Protein AF-A0A7H1MAZ6-F1 (afdb_monomer_lite)

pLDDT: mean 79.15, std 12.72, range [38.22, 94.38]

Organism: NCBI:txid1815583

Structure (mmCIF, N/CA/C/O backbone):
data_AF-A0A7H1MAZ6-F1
#
_entry.id   AF-A0A7H1MAZ6-F1
#
loop_
_atom_site.group_PDB
_atom_site.id
_atom_site.type_symbol
_atom_site.label_atom_id
_atom_site.label_alt_id
_atom_site.label_comp_id
_atom_site.label_asym_id
_atom_site.label_entity_id
_atom_site.label_seq_id
_atom_site.pdbx_PDB_ins_code
_atom_site.Cartn_x
_atom_site.Cartn_y
_atom_site.Cartn_z
_atom_site.occupancy
_atom_site.B_iso_or_equiv
_atom_site.auth_seq_id
_atom_site.auth_comp_id
_atom_site.auth_asym_id
_atom_site.auth_atom_id
_atom_site.pdbx_PDB_model_num
ATOM 1 N N . MET A 1 1 ? 2.375 -7.859 6.506 1.00 73.62 1 MET A N 1
ATOM 2 C CA . MET A 1 1 ? 1.065 -7.643 7.163 1.00 73.62 1 MET A CA 1
ATOM 3 C C . MET A 1 1 ? 1.310 -7.000 8.520 1.00 73.62 1 MET A C 1
ATOM 5 O O . MET A 1 1 ? 2.222 -7.439 9.209 1.00 73.62 1 MET A O 1
ATOM 9 N N . GLN A 1 2 ? 0.573 -5.946 8.863 1.00 80.56 2 GLN A N 1
ATOM 10 C CA . GLN A 1 2 ? 0.637 -5.254 10.158 1.00 80.56 2 GLN A CA 1
ATOM 11 C C . GLN A 1 2 ? -0.685 -5.448 10.909 1.00 80.56 2 GLN A C 1
ATOM 13 O O . GLN A 1 2 ? -1.725 -5.605 10.278 1.00 80.56 2 GLN A O 1
ATOM 18 N N . HIS A 1 3 ? -0.653 -5.459 12.240 1.00 83.44 3 HIS A N 1
ATOM 19 C CA . HIS A 1 3 ? -1.837 -5.690 13.070 1.00 83.44 3 HIS A CA 1
ATOM 20 C C . HIS A 1 3 ? -2.180 -4.452 13.884 1.00 83.44 3 HIS A C 1
ATOM 22 O O . HIS A 1 3 ? -1.299 -3.846 14.498 1.00 83.44 3 HIS A O 1
ATOM 28 N N . TYR A 1 4 ? -3.467 -4.127 13.916 1.00 87.69 4 TYR A N 1
ATOM 29 C CA . TYR A 1 4 ? -3.998 -2.967 14.614 1.00 87.69 4 TYR A CA 1
ATOM 30 C C . TYR A 1 4 ? -5.162 -3.371 15.508 1.00 87.69 4 TYR A C 1
ATOM 32 O O . TYR A 1 4 ? -5.827 -4.387 15.285 1.00 87.69 4 TYR A O 1
ATOM 40 N N . VAL A 1 5 ? -5.398 -2.543 16.515 1.00 89.06 5 VAL A N 1
ATOM 41 C CA . VAL A 1 5 ? -6.615 -2.547 17.312 1.00 89.06 5 VAL A CA 1
ATOM 42 C C . VAL A 1 5 ? -7.341 -1.241 17.037 1.00 89.06 5 VAL A C 1
ATOM 44 O O . VAL A 1 5 ? -6.739 -0.169 17.101 1.00 89.06 5 VAL A O 1
ATOM 47 N N . VAL A 1 6 ? -8.624 -1.343 16.704 1.00 90.81 6 VAL A N 1
ATOM 48 C CA . VAL A 1 6 ? -9.521 -0.197 16.558 1.00 90.81 6 VAL A CA 1
ATOM 49 C C . VAL A 1 6 ? -10.498 -0.187 17.724 1.00 90.81 6 VAL A C 1
ATOM 51 O O . VAL A 1 6 ? -11.185 -1.181 17.974 1.00 90.81 6 VAL A O 1
ATOM 54 N N . LEU A 1 7 ? -10.531 0.918 18.462 1.00 89.50 7 LEU A N 1
ATOM 55 C CA . LEU A 1 7 ? -11.548 1.178 19.473 1.00 89.50 7 LEU A CA 1
ATOM 56 C C . LEU A 1 7 ? -12.782 1.750 18.777 1.00 89.50 7 LEU A C 1
ATOM 58 O O . LEU A 1 7 ? -12.678 2.621 17.913 1.00 89.50 7 LEU A O 1
ATOM 62 N N . ILE A 1 8 ? -13.949 1.227 19.134 1.00 90.94 8 ILE A N 1
ATOM 63 C CA . ILE A 1 8 ? -15.220 1.692 18.589 1.00 90.94 8 ILE A CA 1
ATOM 64 C C . ILE A 1 8 ? -15.759 2.783 19.501 1.00 90.94 8 ILE A C 1
ATOM 66 O O . ILE A 1 8 ? -15.685 2.653 20.724 1.00 90.94 8 ILE A O 1
ATOM 70 N N . ASN A 1 9 ? -16.307 3.840 18.904 1.00 89.06 9 ASN A N 1
ATOM 71 C CA . ASN A 1 9 ? -16.921 4.942 19.633 1.00 89.06 9 ASN A CA 1
ATOM 72 C C . ASN A 1 9 ? -17.909 4.404 20.691 1.00 89.06 9 ASN A C 1
ATOM 74 O O . ASN A 1 9 ? -18.887 3.755 20.304 1.00 89.06 9 ASN A O 1
ATOM 78 N N . PRO A 1 10 ? -17.700 4.664 21.995 1.00 82.81 10 PRO A N 1
ATOM 79 C CA . PRO A 1 10 ? -18.577 4.150 23.050 1.00 82.81 10 PRO A CA 1
ATOM 80 C C . PRO A 1 10 ? -19.997 4.736 22.988 1.00 82.81 10 PRO A C 1
ATOM 82 O O . PRO A 1 10 ? -20.943 4.095 23.449 1.00 82.81 10 PRO A O 1
ATOM 85 N N . GLU A 1 11 ? -20.155 5.910 22.366 1.00 86.31 11 GLU A N 1
ATOM 86 C CA . GLU A 1 11 ? -21.451 6.557 22.115 1.00 86.31 11 GLU A CA 1
ATOM 87 C C . GLU A 1 11 ? -22.222 5.902 20.953 1.00 86.31 11 GLU A C 1
ATOM 89 O O . GLU A 1 11 ? -23.381 6.230 20.700 1.00 86.31 11 GLU A O 1
ATOM 94 N N . CYS A 1 12 ? -21.601 4.977 20.211 1.00 87.56 12 CYS A N 1
ATOM 95 C CA . CYS A 1 12 ? -22.271 4.247 19.143 1.00 87.56 12 CYS A CA 1
ATOM 96 C C . CYS A 1 12 ? -23.101 3.092 19.722 1.00 87.56 12 CYS A C 1
ATOM 98 O O . CYS A 1 12 ? -22.557 2.124 20.255 1.00 87.56 12 CYS A O 1
ATOM 100 N N . GLU A 1 13 ? -24.424 3.138 19.542 1.00 88.81 13 GLU A N 1
ATOM 101 C CA . GLU A 1 13 ? -25.335 2.074 19.999 1.00 88.81 13 GLU A CA 1
ATOM 102 C C . GLU A 1 13 ? -24.993 0.694 19.403 1.00 88.81 13 GLU A C 1
ATOM 104 O O . GLU A 1 13 ? -25.203 -0.341 20.036 1.00 88.81 13 GLU A O 1
ATOM 109 N N . GLU A 1 14 ? -24.418 0.662 18.197 1.00 90.12 14 GLU A N 1
ATOM 110 C CA . GLU A 1 14 ? -24.049 -0.570 17.495 1.00 90.12 14 GLU A CA 1
ATOM 111 C C . GLU A 1 14 ? -22.608 -1.030 17.764 1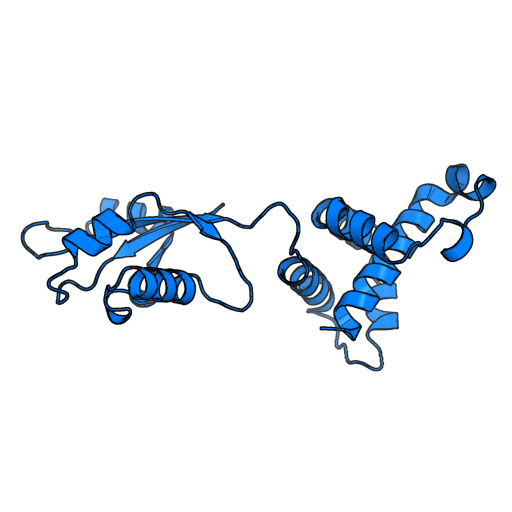.00 90.12 14 GLU A C 1
ATOM 113 O O . GLU A 1 14 ? -22.143 -1.974 17.119 1.00 90.12 14 GLU A O 1
ATOM 118 N N . ALA A 1 15 ? -21.898 -0.424 18.724 1.00 89.06 15 ALA A N 1
ATOM 119 C CA . ALA A 1 15 ? -20.465 -0.641 18.934 1.00 89.06 15 ALA A CA 1
ATOM 120 C C . ALA A 1 15 ? -20.072 -2.123 19.075 1.00 89.06 15 ALA A C 1
ATOM 122 O O . ALA A 1 15 ? -19.083 -2.568 18.489 1.00 89.06 15 ALA A O 1
ATOM 123 N N . GLN A 1 16 ? -20.886 -2.924 19.771 1.00 89.75 16 GLN A N 1
ATOM 124 C CA . GLN A 1 16 ? -20.661 -4.366 19.895 1.00 89.75 16 GLN A CA 1
ATOM 125 C C . GLN A 1 16 ? -20.781 -5.102 18.553 1.00 89.75 16 GLN A C 1
ATOM 127 O O . GLN A 1 16 ? -19.981 -5.986 18.248 1.00 89.75 16 GLN A O 1
ATOM 132 N N . ARG A 1 17 ? -21.793 -4.761 17.744 1.00 91.56 17 ARG A N 1
ATOM 133 C CA . ARG A 1 17 ? -22.018 -5.385 16.430 1.00 91.56 17 ARG A CA 1
ATOM 134 C C . ARG A 1 17 ? -20.901 -5.016 15.464 1.00 91.56 17 ARG A C 1
ATOM 136 O O . ARG A 1 17 ? -20.422 -5.890 14.749 1.00 91.56 17 ARG A O 1
ATOM 143 N N . ILE A 1 18 ? -20.471 -3.758 15.497 1.00 92.50 18 ILE A N 1
ATOM 144 C CA . ILE A 1 18 ? -19.355 -3.239 14.706 1.00 92.50 18 ILE A CA 1
ATOM 145 C C . ILE A 1 18 ? -18.055 -3.951 15.088 1.00 92.50 18 ILE A C 1
ATOM 147 O O . ILE A 1 18 ? -17.371 -4.476 14.216 1.00 92.50 18 ILE A O 1
ATOM 151 N N . SER A 1 19 ? -17.746 -4.046 16.385 1.00 90.69 19 SER A N 1
ATOM 152 C CA . SER A 1 19 ? -16.558 -4.754 16.876 1.00 90.69 19 SER A CA 1
ATOM 153 C C . SER A 1 19 ? -16.536 -6.215 16.417 1.00 90.69 19 SER A C 1
ATOM 155 O O . SER A 1 19 ? -15.534 -6.670 15.868 1.00 90.69 19 SER A O 1
ATOM 157 N N . ASN A 1 20 ? -17.661 -6.925 16.534 1.00 89.81 20 ASN A N 1
ATOM 158 C CA . ASN A 1 20 ? -17.776 -8.303 16.055 1.00 89.81 20 ASN A CA 1
ATOM 159 C C . ASN A 1 20 ? -17.656 -8.421 14.526 1.00 89.81 20 ASN A C 1
ATOM 161 O O . ASN A 1 20 ? -17.157 -9.427 14.037 1.00 89.81 20 ASN A O 1
ATOM 165 N N . ASN A 1 21 ? -18.133 -7.429 13.770 1.00 90.88 21 ASN A N 1
ATOM 166 C CA . ASN A 1 21 ? -18.061 -7.428 12.308 1.00 90.88 21 ASN A CA 1
ATOM 167 C C . ASN A 1 21 ? -16.652 -7.116 11.784 1.00 90.88 21 ASN A C 1
ATOM 169 O O . ASN A 1 21 ? -16.279 -7.601 10.719 1.00 90.88 21 ASN A O 1
ATOM 173 N N . LEU A 1 22 ? -15.887 -6.316 12.528 1.00 89.50 22 LEU A N 1
ATOM 174 C CA . LEU A 1 22 ? -14.498 -5.987 12.219 1.00 89.50 22 LEU A CA 1
ATOM 175 C C . LEU A 1 22 ? -13.513 -7.049 12.705 1.00 89.50 22 LEU A C 1
ATOM 177 O O . LEU A 1 22 ? -12.420 -7.147 12.148 1.00 89.50 22 LEU A O 1
ATOM 181 N N . ALA A 1 23 ? -13.874 -7.837 13.720 1.00 81.94 23 ALA A N 1
ATOM 182 C CA . ALA A 1 23 ? -13.016 -8.881 14.266 1.00 81.94 23 ALA A CA 1
ATOM 183 C C . ALA A 1 23 ? -12.472 -9.796 13.157 1.00 81.94 23 ALA A C 1
ATOM 185 O O . ALA A 1 23 ? -13.226 -10.305 12.330 1.00 81.94 23 ALA A O 1
ATOM 186 N N . GLU A 1 24 ? -11.149 -9.977 13.140 1.00 70.00 24 GLU A N 1
ATOM 187 C CA . GLU A 1 24 ? -10.429 -10.837 12.187 1.00 70.00 24 GLU A CA 1
ATOM 188 C C . GLU A 1 24 ? -10.534 -10.398 10.712 1.00 70.00 24 GLU A C 1
ATOM 190 O O . GLU A 1 24 ? -10.150 -11.137 9.803 1.00 70.00 24 GLU A O 1
ATOM 195 N N . THR A 1 25 ? -10.988 -9.167 10.452 1.00 82.69 25 THR A N 1
ATOM 196 C CA . THR A 1 25 ? -11.017 -8.612 9.096 1.00 82.69 25 THR A CA 1
ATOM 197 C C . THR A 1 25 ? -9.613 -8.220 8.642 1.00 82.69 25 THR A C 1
ATOM 199 O O . THR A 1 25 ? -8.837 -7.589 9.370 1.00 82.69 25 THR A O 1
ATOM 202 N N . VAL A 1 26 ? -9.293 -8.575 7.396 1.00 84.12 26 VAL A N 1
ATOM 203 C CA . VAL A 1 26 ? -8.047 -8.195 6.729 1.00 84.12 26 VAL A CA 1
ATOM 204 C C . VAL A 1 26 ? -8.345 -7.115 5.696 1.00 84.12 26 VAL A C 1
ATOM 206 O O . VAL A 1 26 ? -9.016 -7.366 4.696 1.00 84.12 26 VAL A O 1
ATOM 209 N N . PHE A 1 27 ? -7.811 -5.921 5.920 1.00 85.19 27 PHE A N 1
ATOM 210 C CA . PHE A 1 27 ? -7.909 -4.807 4.989 1.00 85.19 27 PHE A CA 1
ATOM 211 C C . PHE A 1 27 ? -6.717 -4.810 4.028 1.00 85.19 27 PHE A C 1
ATOM 213 O O . PHE A 1 27 ? -5.575 -4.982 4.469 1.00 85.19 27 PHE A O 1
ATOM 220 N N . PRO A 1 28 ? -6.941 -4.609 2.720 1.00 77.62 28 PRO A N 1
ATOM 221 C CA . PRO A 1 28 ? -5.854 -4.415 1.776 1.00 77.62 28 PRO A CA 1
ATOM 222 C C . PRO A 1 28 ? -5.238 -3.024 1.953 1.00 77.62 28 PRO A C 1
ATOM 224 O O . PRO A 1 28 ? -5.932 -2.033 2.165 1.00 77.62 28 PRO A O 1
ATOM 227 N N . TYR A 1 29 ? -3.921 -2.938 1.829 1.00 74.50 29 TYR A N 1
ATOM 228 C CA . TYR A 1 29 ? -3.221 -1.664 1.730 1.00 74.50 29 TYR A CA 1
ATOM 229 C C . TYR A 1 29 ? -3.464 -1.008 0.367 1.00 74.50 29 TYR A C 1
ATOM 231 O O . TYR A 1 29 ? -3.283 -1.651 -0.671 1.00 74.50 29 TYR A O 1
ATOM 239 N N . ARG A 1 30 ? -3.852 0.272 0.369 1.00 66.62 30 ARG A N 1
ATOM 240 C CA . ARG A 1 30 ? -3.979 1.112 -0.828 1.00 66.62 30 ARG A CA 1
ATOM 241 C C . ARG A 1 30 ? -3.400 2.490 -0.537 1.00 66.62 30 ARG A C 1
ATOM 243 O O . ARG A 1 30 ? -3.749 3.097 0.461 1.00 66.62 30 ARG A O 1
ATOM 250 N N . ASN A 1 31 ? -2.554 3.017 -1.415 1.00 59.81 31 ASN A N 1
ATOM 251 C CA . ASN A 1 31 ? -1.843 4.276 -1.141 1.00 59.81 31 ASN A CA 1
ATOM 252 C C . ASN A 1 31 ? -2.707 5.530 -1.165 1.00 59.81 31 ASN A C 1
ATOM 254 O O . ASN A 1 31 ? -2.316 6.567 -0.641 1.00 59.81 31 ASN A O 1
ATOM 258 N N . ASN A 1 32 ? -3.881 5.449 -1.781 1.00 73.75 32 ASN A N 1
ATOM 259 C CA . ASN A 1 32 ? -4.825 6.553 -1.846 1.00 73.75 32 ASN A CA 1
ATOM 260 C C . ASN A 1 32 ? -5.811 6.575 -0.671 1.00 73.75 32 ASN A C 1
ATOM 262 O O . ASN A 1 32 ? -6.633 7.487 -0.619 1.00 73.75 32 ASN A O 1
ATOM 266 N N . LEU A 1 33 ? -5.772 5.577 0.219 1.00 78.25 33 LEU A N 1
ATOM 267 C CA . LEU A 1 33 ? -6.678 5.471 1.356 1.00 78.25 33 LEU A CA 1
ATOM 268 C C . LEU A 1 33 ? -5.901 5.130 2.627 1.00 78.25 33 LEU A C 1
ATOM 270 O O . LEU A 1 33 ? -5.136 4.168 2.675 1.00 78.25 33 LEU A O 1
ATOM 274 N N . SER A 1 34 ? -6.122 5.894 3.692 1.00 88.25 34 SER A N 1
ATOM 275 C CA . SER A 1 34 ? -5.645 5.492 5.011 1.00 88.25 34 SER A CA 1
ATOM 276 C C . SER A 1 34 ? -6.419 4.262 5.501 1.00 88.25 34 SER A C 1
ATOM 278 O O . SER A 1 34 ? -7.546 3.997 5.073 1.00 88.25 34 SER A O 1
ATOM 280 N N . LEU A 1 35 ? -5.834 3.502 6.433 1.00 89.06 35 LEU A N 1
ATOM 281 C CA . LEU A 1 35 ? -6.500 2.338 7.027 1.00 89.06 35 LEU A CA 1
ATOM 282 C C . LEU A 1 35 ? -7.872 2.711 7.611 1.00 89.06 35 LEU A C 1
ATOM 284 O O . LEU A 1 35 ? -8.827 1.954 7.459 1.00 89.06 35 LEU A O 1
ATOM 288 N N . ILE A 1 36 ? -8.006 3.899 8.212 1.00 93.75 36 ILE A N 1
ATOM 289 C CA . ILE A 1 36 ? -9.295 4.345 8.747 1.00 93.75 36 ILE A CA 1
ATOM 290 C C . ILE A 1 36 ? -10.338 4.570 7.647 1.00 93.75 36 ILE A C 1
ATOM 292 O O . ILE A 1 36 ? -11.507 4.257 7.848 1.00 93.75 36 ILE A O 1
ATOM 296 N N . GLN A 1 37 ? -9.928 5.049 6.470 1.00 91.88 37 GLN A N 1
ATOM 297 C CA . GLN A 1 37 ? -10.826 5.244 5.332 1.00 91.88 37 GLN A CA 1
ATOM 298 C C . GLN A 1 37 ? -11.285 3.901 4.752 1.00 91.88 37 GLN A C 1
ATOM 300 O O . GLN A 1 37 ? -12.451 3.767 4.382 1.00 91.88 37 GLN A O 1
ATOM 305 N N . GLU A 1 38 ? -10.407 2.895 4.726 1.00 91.50 38 GLU A N 1
ATOM 306 C CA . GLU A 1 38 ? -10.767 1.521 4.348 1.00 91.50 38 GLU A CA 1
ATOM 307 C C . GLU A 1 38 ? -11.770 0.907 5.342 1.00 91.50 38 GLU A C 1
ATOM 309 O O . GLU A 1 38 ? -12.786 0.346 4.926 1.00 91.50 38 GLU A O 1
ATOM 314 N N . ILE A 1 39 ? -11.547 1.071 6.653 1.00 93.50 39 ILE A N 1
ATOM 315 C CA . ILE A 1 39 ? -12.478 0.602 7.694 1.00 93.50 39 ILE A CA 1
ATOM 316 C C . ILE A 1 39 ? -13.825 1.322 7.573 1.00 93.50 39 ILE A C 1
ATOM 318 O O . ILE A 1 39 ? -14.865 0.668 7.538 1.00 93.50 39 ILE A O 1
ATOM 322 N N . ALA A 1 40 ? -13.828 2.653 7.469 1.00 93.56 40 ALA A N 1
ATOM 323 C CA . ALA A 1 40 ? -15.048 3.448 7.351 1.00 93.56 40 ALA A CA 1
ATOM 324 C C . ALA A 1 40 ? -15.854 3.079 6.094 1.00 93.56 40 ALA A C 1
ATOM 326 O O . ALA A 1 40 ? -17.071 2.905 6.164 1.00 93.56 40 ALA A O 1
ATOM 327 N N . GLY A 1 41 ? -15.182 2.890 4.953 1.00 92.44 41 GLY A N 1
ATOM 328 C CA . GLY A 1 41 ? -15.817 2.431 3.717 1.00 92.44 41 GLY A CA 1
ATOM 329 C C . GLY A 1 41 ? -16.415 1.027 3.843 1.00 92.44 41 GLY A C 1
ATOM 330 O O . GLY A 1 41 ? -17.527 0.781 3.371 1.00 92.44 41 GLY A O 1
ATOM 331 N N . TYR A 1 42 ? -15.716 0.116 4.524 1.00 93.25 42 TYR A N 1
ATOM 332 C CA . TYR A 1 42 ? -16.237 -1.214 4.826 1.00 93.25 42 TYR A CA 1
ATOM 333 C C . TYR A 1 42 ? -17.475 -1.151 5.725 1.00 93.25 42 TYR A C 1
ATOM 335 O O . TYR A 1 42 ? -18.489 -1.752 5.375 1.00 93.25 42 TYR A O 1
ATOM 343 N N . LEU A 1 43 ? -17.449 -0.369 6.808 1.00 94.12 43 LEU A N 1
ATOM 344 C CA . LEU A 1 43 ? -18.600 -0.192 7.700 1.00 94.12 43 LEU A CA 1
ATOM 345 C C . LEU A 1 43 ? -19.827 0.335 6.953 1.00 94.12 43 LEU A C 1
ATOM 347 O O . LEU A 1 43 ? -20.895 -0.273 7.040 1.00 94.12 43 LEU A O 1
ATOM 351 N N . LEU A 1 44 ? -19.659 1.374 6.131 1.00 94.38 44 LEU A N 1
ATOM 352 C CA . LEU A 1 44 ? -20.736 1.903 5.290 1.00 94.38 44 LEU A CA 1
ATOM 353 C C . LEU A 1 44 ? -21.303 0.837 4.344 1.00 94.38 44 LEU A C 1
ATOM 355 O O . LEU A 1 44 ? -22.520 0.739 4.186 1.00 94.38 44 LEU A O 1
ATOM 359 N N . SER A 1 45 ? -20.448 -0.004 3.751 1.00 91.56 45 SER A N 1
ATOM 360 C CA . SER A 1 45 ? -20.892 -1.102 2.878 1.00 91.56 45 SER A CA 1
ATOM 361 C C . SER A 1 45 ? -21.717 -2.169 3.611 1.00 91.56 45 SER A C 1
ATOM 363 O O . SER A 1 45 ? -22.534 -2.845 2.987 1.00 91.56 45 SER A O 1
ATOM 365 N N . GLN A 1 46 ? -21.519 -2.306 4.925 1.00 92.12 46 GLN A N 1
ATOM 366 C CA . GLN A 1 46 ? -22.265 -3.213 5.801 1.00 92.12 46 GLN A CA 1
ATOM 367 C C . GLN A 1 46 ? -23.488 -2.542 6.455 1.00 92.12 46 GLN A C 1
ATOM 369 O O . GLN A 1 46 ? -24.227 -3.200 7.186 1.00 92.12 46 GLN A O 1
ATOM 374 N N . GLY A 1 47 ? -23.728 -1.253 6.183 1.00 93.25 47 GLY A N 1
ATOM 375 C CA . GLY A 1 47 ? -24.835 -0.481 6.753 1.00 93.25 47 GLY A CA 1
ATOM 376 C C . GLY A 1 47 ? -24.565 0.093 8.147 1.00 93.25 47 GLY A C 1
ATOM 377 O O . GLY A 1 47 ? -25.512 0.502 8.811 1.00 93.25 47 GLY A O 1
ATOM 378 N N . PHE A 1 48 ? -23.304 0.128 8.585 1.00 94.31 48 PHE A N 1
ATOM 379 C CA . PHE A 1 48 ? -22.886 0.739 9.847 1.00 94.31 48 PHE A CA 1
ATOM 380 C C . PHE A 1 48 ? -22.418 2.192 9.653 1.00 94.31 48 PHE A C 1
ATOM 382 O O . PHE A 1 48 ? -21.940 2.543 8.569 1.00 94.31 48 PHE A O 1
ATOM 389 N N . PRO A 1 49 ? -22.512 3.044 10.692 1.00 93.06 49 PRO A N 1
ATOM 390 C CA . PRO A 1 49 ? -22.019 4.419 10.635 1.00 93.06 49 PRO A CA 1
ATOM 391 C C . PRO A 1 49 ? -20.489 4.473 10.523 1.00 93.06 49 PRO A C 1
ATOM 393 O O . PRO A 1 49 ? -19.773 3.834 11.298 1.00 93.06 49 PRO A O 1
ATOM 396 N N . SER A 1 50 ? -19.975 5.273 9.584 1.00 92.38 50 SER A N 1
ATOM 397 C CA . SER A 1 50 ? -18.532 5.489 9.396 1.00 92.38 50 SER A CA 1
ATOM 398 C C . SER A 1 50 ? -17.872 6.188 10.583 1.00 92.38 50 SER A C 1
ATOM 400 O O . SER A 1 50 ? -16.697 5.962 10.853 1.00 92.38 50 SER A O 1
ATOM 402 N N . GLU A 1 51 ? -18.625 7.012 11.309 1.00 92.00 51 GLU A N 1
ATOM 403 C CA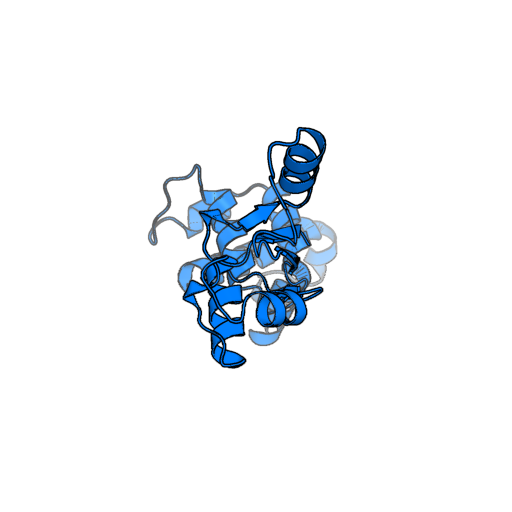 . GLU A 1 51 ? -18.158 7.829 12.436 1.00 92.00 51 GLU A CA 1
ATOM 404 C C . GLU A 1 51 ? -17.935 7.000 13.711 1.00 92.00 51 GLU A C 1
ATOM 406 O O . GLU A 1 51 ? -17.490 7.519 14.736 1.00 92.00 51 GLU A O 1
ATOM 411 N N . ALA A 1 52 ? -18.244 5.700 13.667 1.00 91.56 52 ALA A N 1
ATOM 412 C CA . ALA A 1 52 ? -17.969 4.773 14.758 1.00 91.56 52 ALA A CA 1
ATOM 413 C C . ALA A 1 52 ? -16.465 4.533 14.975 1.00 91.56 52 ALA A C 1
ATOM 415 O O . ALA A 1 52 ? -16.085 3.999 16.017 1.00 91.56 52 ALA A O 1
ATOM 416 N N . VAL A 1 53 ? -15.619 4.916 14.014 1.00 92.31 53 VAL A N 1
ATOM 417 C CA . VAL A 1 53 ? -14.161 4.760 14.062 1.00 92.31 53 VAL A CA 1
ATOM 418 C C . VAL A 1 53 ? -13.465 6.083 13.723 1.00 92.31 53 VAL A C 1
ATOM 420 O O . VAL A 1 53 ? -13.973 6.881 12.936 1.00 92.31 53 VAL A O 1
ATOM 423 N N . SER A 1 54 ? -12.285 6.322 14.299 1.00 91.06 54 SER A N 1
ATOM 424 C CA . SER A 1 54 ? -11.447 7.497 14.014 1.00 91.06 54 SER A CA 1
ATOM 425 C C . SER A 1 54 ? -9.954 7.145 14.079 1.00 91.06 54 SER A C 1
ATOM 427 O O . SER A 1 54 ? -9.585 6.099 14.616 1.00 91.06 54 SER A O 1
ATOM 429 N N . GLU A 1 55 ? -9.080 8.004 13.538 1.00 87.25 55 GLU A N 1
ATOM 430 C CA . GLU A 1 55 ? -7.624 7.776 13.615 1.00 87.25 55 GLU A CA 1
ATOM 431 C C . GLU A 1 55 ? -7.097 7.798 15.052 1.00 87.25 55 GLU A C 1
ATOM 433 O O . GLU A 1 55 ? -6.197 7.033 15.383 1.00 87.25 55 GLU A O 1
ATOM 438 N N . GLU A 1 56 ? -7.691 8.612 15.926 1.00 84.69 56 GLU A N 1
ATOM 439 C CA . GLU A 1 56 ? -7.316 8.701 17.345 1.00 84.69 56 GLU A CA 1
ATOM 440 C C . GLU A 1 56 ? -7.587 7.395 18.108 1.00 84.69 56 GLU A C 1
ATOM 442 O O . GLU A 1 56 ? -7.015 7.146 19.168 1.00 84.69 56 GLU A O 1
ATOM 447 N N . TRP A 1 57 ? -8.461 6.551 17.562 1.00 84.62 57 TRP A N 1
ATOM 448 C CA . TRP A 1 57 ? -8.894 5.285 18.148 1.00 84.62 57 TRP A CA 1
ATOM 449 C C . TRP A 1 57 ? -8.291 4.065 17.455 1.00 84.62 57 TRP A C 1
ATOM 451 O O . TRP A 1 57 ? -8.634 2.929 17.783 1.00 84.62 57 TRP A O 1
ATOM 461 N N . LEU A 1 58 ? -7.380 4.287 16.510 1.00 89.00 58 LEU A N 1
ATOM 462 C CA . LEU A 1 58 ? -6.654 3.250 15.801 1.00 89.00 58 LEU A CA 1
ATOM 463 C C . LEU A 1 58 ? -5.219 3.192 16.319 1.00 89.00 58 LEU A C 1
ATOM 465 O O . LEU A 1 58 ? -4.492 4.182 16.289 1.00 89.00 58 LEU A O 1
ATOM 469 N N . MET A 1 59 ? -4.773 2.013 16.746 1.00 87.75 59 MET A N 1
ATOM 470 C CA . MET A 1 59 ? -3.411 1.854 17.249 1.00 87.75 59 MET A CA 1
ATOM 471 C C . MET A 1 59 ? -2.766 0.533 16.834 1.00 87.75 59 MET A C 1
ATOM 473 O O . MET A 1 59 ? -3.458 -0.478 16.688 1.00 87.75 59 MET A O 1
ATOM 477 N N . PRO A 1 60 ? -1.434 0.507 16.652 1.00 86.56 60 PRO A N 1
ATOM 478 C CA . PRO A 1 60 ? -0.695 -0.735 16.472 1.00 86.56 60 PRO A CA 1
ATOM 479 C C . PRO A 1 60 ? -0.920 -1.703 17.641 1.00 86.56 60 PRO A C 1
ATOM 481 O O . PRO A 1 60 ? -0.980 -1.289 18.802 1.00 86.56 60 PRO A O 1
ATOM 484 N N . LEU A 1 61 ? -1.017 -3.003 17.347 1.00 82.38 61 LEU A N 1
ATOM 485 C CA . LEU A 1 61 ? -1.288 -4.034 18.357 1.00 82.38 61 LEU A CA 1
ATOM 486 C C . LEU A 1 61 ? -0.257 -4.030 19.502 1.00 82.38 61 LEU A C 1
ATOM 488 O O . LEU A 1 61 ? -0.610 -4.224 20.660 1.00 82.38 61 LEU A O 1
ATOM 492 N N . ASP A 1 62 ? 1.017 -3.787 19.207 1.00 76.88 62 ASP A N 1
ATOM 493 C CA . ASP A 1 62 ? 2.082 -3.733 20.209 1.00 76.88 62 ASP A CA 1
ATOM 494 C C . ASP A 1 62 ? 1.980 -2.501 21.124 1.00 76.88 62 ASP A C 1
ATOM 496 O O . ASP A 1 62 ? 2.329 -2.575 22.304 1.00 76.88 62 ASP A O 1
ATOM 500 N N . ALA A 1 63 ? 1.498 -1.370 20.603 1.00 76.44 63 ALA A N 1
ATOM 501 C CA . ALA A 1 63 ? 1.224 -0.173 21.393 1.00 76.44 63 ALA A CA 1
ATOM 502 C C . ALA A 1 63 ? 0.021 -0.399 22.320 1.00 76.44 63 ALA A C 1
ATOM 504 O O . ALA A 1 63 ? 0.100 -0.097 23.509 1.00 76.44 63 ALA A O 1
ATOM 505 N N . PHE A 1 64 ? -1.039 -1.027 21.807 1.00 81.06 64 PHE A N 1
ATOM 506 C CA . PHE A 1 64 ? -2.214 -1.400 22.594 1.00 81.06 64 PHE A CA 1
ATOM 507 C C . PHE A 1 64 ? -1.870 -2.343 23.751 1.00 81.06 64 PHE A C 1
ATOM 509 O O . PHE A 1 64 ? -2.239 -2.091 24.894 1.00 81.06 64 PHE A O 1
ATOM 516 N N . MET A 1 65 ? -1.102 -3.404 23.483 1.00 74.75 65 MET A N 1
ATOM 517 C CA . MET A 1 65 ? -0.692 -4.353 24.525 1.00 74.75 65 MET A CA 1
ATOM 518 C C . MET A 1 65 ? 0.168 -3.690 25.607 1.00 74.75 65 MET A C 1
ATOM 520 O O . MET A 1 65 ? 0.050 -4.031 26.782 1.00 74.75 65 MET A O 1
ATOM 524 N N . ARG A 1 66 ? 1.019 -2.722 25.237 1.00 73.69 66 ARG A N 1
ATOM 525 C CA . ARG A 1 66 ? 1.786 -1.924 26.207 1.00 73.69 66 ARG A CA 1
ATOM 526 C C . ARG A 1 66 ? 0.871 -1.062 27.076 1.00 73.69 66 ARG A C 1
ATOM 528 O O . ARG A 1 66 ? 1.023 -1.080 28.292 1.00 73.69 66 ARG A O 1
ATOM 535 N N . ALA A 1 67 ? -0.096 -0.383 26.468 1.00 74.19 67 ALA A N 1
ATOM 536 C CA . ALA A 1 67 ? -1.050 0.450 27.191 1.00 74.19 67 ALA A CA 1
ATOM 537 C C . ALA A 1 67 ? -1.974 -0.373 28.112 1.00 74.19 67 ALA A C 1
ATOM 539 O O . ALA A 1 67 ? -2.357 0.097 29.181 1.00 74.19 67 ALA A O 1
ATOM 540 N N . LEU A 1 68 ? -2.304 -1.617 27.745 1.00 72.19 68 LEU A N 1
ATOM 541 C CA . LEU A 1 68 ? -3.039 -2.549 28.613 1.00 72.19 68 LEU A CA 1
ATOM 542 C C . LEU A 1 68 ? -2.215 -2.981 29.822 1.00 72.19 68 LEU A C 1
ATOM 544 O O . LEU A 1 68 ? -2.705 -2.960 30.946 1.00 72.19 68 LEU A O 1
ATOM 548 N N . ASN A 1 69 ? -0.953 -3.348 29.599 1.00 71.12 69 ASN A N 1
ATOM 549 C CA . ASN A 1 69 ? -0.062 -3.794 30.670 1.00 71.12 69 ASN A CA 1
ATOM 550 C C . ASN A 1 69 ? 0.273 -2.682 31.676 1.00 71.12 69 ASN A C 1
ATOM 552 O O . ASN A 1 69 ? 0.623 -2.984 32.814 1.00 71.12 69 ASN A O 1
ATOM 556 N N . ASN A 1 70 ? 0.164 -1.419 31.261 1.00 72.62 70 ASN A N 1
ATOM 557 C CA . ASN A 1 70 ? 0.383 -0.250 32.109 1.00 72.62 70 ASN A CA 1
ATOM 558 C C . ASN A 1 70 ? -0.908 0.285 32.763 1.00 72.62 70 ASN A C 1
ATOM 560 O O . ASN A 1 70 ? -0.860 1.342 33.383 1.00 72.62 70 ASN A O 1
ATOM 564 N N . GLU A 1 71 ? -2.052 -0.399 32.607 1.00 65.25 71 GLU A N 1
ATOM 565 C CA . GLU A 1 71 ? -3.387 0.062 33.049 1.00 65.25 71 GLU A CA 1
ATOM 566 C C . GLU A 1 71 ? -3.823 1.424 32.459 1.00 65.25 71 GLU A C 1
ATOM 568 O O . GLU A 1 71 ? -4.765 2.053 32.934 1.00 65.25 71 GLU A O 1
ATOM 573 N N . GLU A 1 72 ? -3.178 1.885 31.384 1.00 60.16 72 GLU A N 1
ATOM 574 C CA . GLU A 1 72 ? -3.481 3.162 30.718 1.00 60.16 72 GLU A CA 1
ATOM 575 C C . GLU A 1 72 ? -4.742 3.075 29.844 1.00 60.16 72 GLU A C 1
ATOM 577 O O . GLU A 1 72 ? -5.378 4.083 29.541 1.00 60.16 72 GLU A O 1
ATOM 582 N N . THR A 1 73 ? -5.123 1.863 29.438 1.00 57.66 73 THR A N 1
ATOM 583 C CA . THR A 1 73 ? -6.317 1.601 28.626 1.00 57.66 73 THR A CA 1
ATOM 584 C C . THR A 1 73 ? -7.413 1.018 29.509 1.00 57.66 73 THR A C 1
ATOM 586 O O . THR A 1 73 ? -7.477 -0.186 29.742 1.00 57.66 73 THR A O 1
ATOM 589 N N . GLY A 1 74 ? -8.284 1.885 30.026 1.00 55.41 74 GLY A N 1
ATOM 590 C CA . GLY A 1 74 ? -9.446 1.522 30.844 1.00 55.41 74 GLY A CA 1
ATOM 591 C C . GLY A 1 74 ? -10.538 0.781 30.061 1.00 55.41 74 GLY A C 1
ATOM 592 O O . GLY A 1 74 ? -11.664 1.252 29.970 1.00 55.41 74 GLY A O 1
ATOM 593 N N . LEU A 1 75 ? -10.231 -0.371 29.460 1.00 58.69 75 LEU A N 1
ATOM 594 C CA . LEU A 1 75 ? -11.219 -1.187 28.755 1.00 58.69 75 LEU A CA 1
ATOM 595 C C . LEU A 1 75 ? -12.084 -1.945 29.760 1.00 58.69 75 LEU A C 1
ATOM 597 O O . LEU A 1 75 ? -11.783 -3.078 30.140 1.00 58.69 75 LEU A O 1
ATOM 601 N N . SER A 1 76 ? -13.191 -1.334 30.170 1.00 55.84 76 SER A N 1
ATOM 602 C CA . SER A 1 76 ? -14.239 -2.037 30.901 1.00 55.84 76 SER A CA 1
ATOM 603 C C . SER A 1 76 ? -15.430 -2.343 29.999 1.00 55.84 76 SER A C 1
ATOM 605 O O . SER A 1 76 ? -16.032 -1.453 29.399 1.00 55.84 76 SER A O 1
ATOM 607 N N . LYS A 1 77 ? -15.864 -3.611 29.989 1.00 49.53 77 LYS A N 1
ATOM 608 C CA . LYS A 1 77 ? -17.149 -4.007 29.383 1.00 49.53 77 LYS A CA 1
ATOM 609 C C . LYS A 1 77 ? -18.346 -3.301 30.028 1.00 49.53 77 LYS A C 1
ATOM 611 O O . LYS A 1 77 ? -19.390 -3.205 29.395 1.00 49.53 77 LYS A O 1
ATOM 616 N N . SER A 1 78 ? -18.218 -2.823 31.270 1.00 53.12 78 SER A N 1
ATOM 617 C CA . SER A 1 78 ? -19.280 -2.062 31.941 1.00 53.12 78 SER A CA 1
ATOM 618 C C . SER A 1 78 ? -19.426 -0.629 31.422 1.00 53.12 78 SER A C 1
ATOM 620 O O . SER A 1 78 ? -20.410 0.019 31.753 1.00 53.12 78 SER A O 1
ATOM 622 N N . GLU A 1 79 ? -18.470 -0.143 30.626 1.00 58.34 79 GLU A N 1
ATOM 623 C CA . GLU A 1 79 ? -18.407 1.234 30.114 1.00 58.34 79 GLU A CA 1
ATOM 624 C C . GLU A 1 79 ? -18.546 1.295 28.582 1.00 58.34 79 GLU A C 1
ATOM 626 O O . GLU A 1 79 ? -18.193 2.287 27.957 1.00 58.34 79 GLU A O 1
ATOM 631 N N . ASN A 1 80 ? -19.085 0.237 27.961 1.00 59.47 80 ASN A N 1
ATOM 632 C CA . ASN A 1 80 ? -19.350 0.169 26.517 1.00 59.47 80 ASN A CA 1
ATOM 633 C C . ASN A 1 80 ? -18.098 0.292 25.617 1.00 59.47 80 ASN A C 1
ATOM 635 O O . ASN A 1 80 ? -18.215 0.553 24.420 1.00 59.47 80 ASN A O 1
ATOM 639 N N . PHE A 1 81 ? -16.898 0.049 26.159 1.00 73.56 81 PHE A N 1
ATOM 640 C CA . PHE A 1 81 ? -15.664 0.018 25.375 1.00 73.56 81 PHE A CA 1
ATOM 641 C C . PHE A 1 81 ? -15.541 -1.294 24.595 1.00 73.56 81 PHE A C 1
ATOM 643 O O . PHE A 1 81 ? -15.217 -2.347 25.153 1.00 73.56 81 PHE A O 1
ATOM 650 N N . TYR A 1 82 ? -15.772 -1.221 23.284 1.00 85.19 82 TYR A N 1
ATOM 651 C CA . TYR A 1 82 ? -15.536 -2.323 22.355 1.00 85.19 82 TYR A CA 1
ATOM 652 C C . TYR A 1 82 ? -14.312 -2.045 21.491 1.00 85.19 82 TYR A C 1
ATOM 654 O O . TYR A 1 82 ? -14.079 -0.924 21.047 1.00 85.19 82 TYR A O 1
ATOM 662 N N . ALA A 1 83 ? -13.541 -3.095 21.233 1.00 86.88 83 ALA A N 1
ATOM 663 C CA . ALA A 1 83 ? -12.361 -3.051 20.387 1.00 86.88 83 ALA A CA 1
ATOM 664 C C . ALA A 1 83 ? -12.429 -4.180 19.359 1.00 86.88 83 ALA A C 1
ATOM 666 O O . ALA A 1 83 ? -13.012 -5.232 19.632 1.00 86.88 83 ALA A O 1
ATOM 667 N N . ALA A 1 84 ? -11.824 -3.988 18.194 1.00 88.19 84 ALA A N 1
ATOM 668 C CA . ALA A 1 84 ? -11.633 -5.050 17.218 1.00 88.19 84 ALA A CA 1
ATOM 669 C C . ALA A 1 84 ? -10.164 -5.154 16.823 1.00 88.19 84 ALA A C 1
ATOM 671 O O . ALA A 1 84 ? -9.480 -4.149 16.628 1.00 88.19 84 ALA A O 1
ATOM 672 N N . HIS A 1 85 ? -9.689 -6.390 16.694 1.00 88.44 85 HIS A N 1
ATOM 673 C CA . HIS A 1 85 ? -8.412 -6.682 16.060 1.00 88.44 85 HIS A CA 1
ATOM 674 C C . HIS A 1 85 ? -8.616 -6.785 14.554 1.00 88.44 85 HIS A C 1
ATOM 676 O O . HIS A 1 85 ? -9.525 -7.478 14.094 1.00 88.44 85 HIS A O 1
ATOM 682 N N . ILE A 1 86 ? -7.747 -6.108 13.813 1.00 87.56 86 ILE A N 1
ATOM 683 C CA . ILE A 1 86 ? -7.737 -6.114 12.355 1.00 87.56 86 ILE A CA 1
ATOM 684 C C . ILE A 1 86 ? -6.310 -6.308 11.845 1.00 87.56 86 ILE A C 1
ATOM 686 O O . ILE A 1 86 ? -5.321 -6.004 12.526 1.00 87.56 86 ILE A O 1
ATOM 690 N N . ALA A 1 87 ? -6.193 -6.788 10.613 1.00 82.56 87 ALA A N 1
ATOM 691 C CA . ALA A 1 87 ? -4.919 -6.855 9.914 1.00 82.56 87 ALA A CA 1
ATOM 692 C C . ALA A 1 87 ? -4.919 -5.920 8.706 1.00 82.56 87 ALA A C 1
ATOM 694 O O . ALA A 1 87 ? -5.870 -5.890 7.931 1.00 82.56 87 ALA A O 1
ATOM 695 N N . TRP A 1 88 ? -3.821 -5.197 8.516 1.00 85.38 88 TRP A N 1
ATOM 696 C CA . TRP A 1 88 ? -3.558 -4.416 7.319 1.00 85.38 88 TRP A CA 1
ATOM 697 C C . TRP A 1 88 ? -2.510 -5.133 6.471 1.00 85.38 88 TRP A C 1
ATOM 699 O O . TRP A 1 88 ? -1.336 -5.274 6.844 1.00 85.38 88 TRP A O 1
ATOM 709 N N . ALA A 1 89 ? -2.959 -5.681 5.348 1.00 74.19 89 ALA A N 1
ATOM 710 C CA . ALA A 1 89 ? -2.154 -6.506 4.470 1.00 74.19 89 ALA A CA 1
ATOM 711 C C . ALA A 1 89 ? -1.685 -5.705 3.255 1.00 74.19 89 ALA A C 1
ATOM 713 O O . ALA A 1 89 ? -2.470 -5.305 2.398 1.00 74.19 89 ALA A O 1
ATOM 714 N N . TYR A 1 90 ? -0.370 -5.537 3.153 1.00 61.19 90 TYR A N 1
ATOM 715 C CA . TYR A 1 90 ? 0.291 -5.162 1.910 1.00 61.19 90 TYR A CA 1
ATOM 716 C C . TYR A 1 90 ? 0.120 -6.327 0.933 1.00 61.19 90 TYR A C 1
ATOM 718 O O . TYR A 1 90 ? 0.549 -7.440 1.238 1.00 61.19 90 TYR A O 1
ATOM 726 N N . SER A 1 91 ? -0.577 -6.112 -0.186 1.00 49.78 91 SER A N 1
ATOM 727 C CA . SER A 1 91 ? -0.806 -7.188 -1.150 1.00 49.78 91 SER A CA 1
ATOM 728 C C . SER A 1 91 ? 0.506 -7.571 -1.827 1.00 49.78 91 SER A C 1
ATOM 730 O O . SER A 1 91 ? 1.113 -6.754 -2.519 1.00 49.78 91 SER A O 1
ATOM 732 N N . GLU A 1 92 ? 0.906 -8.830 -1.707 1.00 43.53 92 GLU A N 1
ATOM 733 C CA . GLU A 1 92 ? 1.883 -9.424 -2.611 1.00 43.53 92 GLU A CA 1
ATOM 734 C C . GLU A 1 92 ? 1.137 -9.829 -3.907 1.00 43.53 92 GLU A C 1
ATOM 736 O O . GLU A 1 92 ? 0.590 -10.922 -3.986 1.00 43.53 92 GLU A O 1
ATOM 741 N N . HIS A 1 93 ? 1.103 -8.917 -4.903 1.00 38.22 93 HIS A N 1
ATOM 742 C CA . HIS A 1 93 ? 0.654 -9.065 -6.322 1.00 38.22 93 HIS A CA 1
ATOM 743 C C . HIS A 1 93 ? -0.824 -8.772 -6.697 1.00 38.22 93 HIS A C 1
ATOM 745 O O . HIS A 1 93 ? -1.733 -9.019 -5.913 1.00 38.22 93 HIS A O 1
ATOM 751 N N . PRO A 1 94 ? -1.130 -8.400 -7.968 1.00 45.00 94 PRO A N 1
ATOM 752 C CA . PRO A 1 94 ? -0.473 -7.468 -8.880 1.00 45.00 94 PRO A CA 1
ATOM 753 C C . PRO A 1 94 ? -1.499 -6.400 -9.324 1.00 45.00 94 PRO A C 1
ATOM 755 O O . PRO A 1 94 ? -2.035 -6.415 -10.427 1.00 45.00 94 PRO A O 1
ATOM 758 N N . ARG A 1 95 ? -1.788 -5.441 -8.449 1.00 43.19 95 ARG A N 1
ATOM 759 C CA . ARG A 1 95 ? -2.118 -4.068 -8.872 1.00 43.19 95 ARG A CA 1
ATOM 760 C C . ARG A 1 95 ? -1.161 -3.130 -8.151 1.00 43.19 95 ARG A C 1
ATOM 762 O O . ARG A 1 95 ? -1.549 -2.199 -7.463 1.00 43.19 95 ARG A O 1
ATOM 769 N N . ASN A 1 96 ? 0.121 -3.456 -8.294 1.00 46.94 96 ASN A N 1
ATOM 770 C CA . ASN A 1 96 ? 1.251 -2.840 -7.604 1.00 46.94 96 ASN A CA 1
ATOM 771 C C . ASN A 1 96 ? 1.698 -1.524 -8.255 1.00 46.94 96 ASN A C 1
ATOM 773 O O . ASN A 1 96 ? 2.848 -1.142 -8.116 1.00 46.94 96 ASN A O 1
ATOM 777 N N . ILE A 1 97 ? 0.820 -0.836 -8.991 1.00 49.44 97 ILE A N 1
ATOM 778 C CA . ILE A 1 97 ? 1.160 0.487 -9.539 1.00 49.44 97 ILE A CA 1
ATOM 779 C C . ILE A 1 97 ? 1.314 1.481 -8.395 1.00 49.44 97 ILE A C 1
ATOM 781 O O . ILE A 1 97 ? 2.214 2.305 -8.440 1.00 49.44 97 ILE A O 1
ATOM 785 N N . ALA A 1 98 ? 0.468 1.340 -7.369 1.00 51.38 98 ALA A N 1
ATOM 786 C CA . ALA A 1 98 ? 0.541 2.138 -6.165 1.00 51.38 98 ALA A CA 1
ATOM 787 C C . ALA A 1 98 ? 1.906 1.865 -5.496 1.00 51.38 98 ALA A C 1
ATOM 789 O O . ALA A 1 98 ? 2.812 2.652 -5.716 1.00 51.38 98 ALA A O 1
ATOM 790 N N . GLY A 1 99 ? 2.125 0.680 -4.900 1.00 66.38 99 GLY A N 1
ATOM 791 C CA . GLY A 1 99 ? 3.380 0.307 -4.209 1.00 66.38 99 GLY A CA 1
ATOM 792 C C . GLY A 1 99 ? 4.693 0.572 -4.966 1.00 66.38 99 GLY A C 1
ATOM 793 O O . GLY A 1 99 ? 5.713 0.893 -4.361 1.00 66.38 99 GLY A O 1
ATOM 794 N N . ALA A 1 100 ? 4.691 0.410 -6.292 1.00 78.06 100 ALA A N 1
ATOM 795 C CA . ALA A 1 100 ? 5.864 0.672 -7.118 1.00 78.06 100 ALA A CA 1
ATOM 796 C C . ALA A 1 100 ? 6.187 2.164 -7.228 1.00 78.06 100 ALA A C 1
ATOM 798 O O . ALA A 1 100 ? 7.359 2.534 -7.178 1.00 78.06 100 ALA A O 1
ATOM 799 N N . LEU A 1 101 ? 5.169 3.017 -7.372 1.00 79.50 101 LEU A N 1
ATOM 800 C CA . LEU A 1 101 ? 5.374 4.454 -7.471 1.00 79.50 101 LEU A CA 1
ATOM 801 C C . LEU A 1 101 ? 5.923 5.017 -6.159 1.00 79.50 101 LEU A C 1
ATOM 803 O O . LEU A 1 101 ? 6.824 5.850 -6.212 1.00 79.50 101 LEU A O 1
ATOM 807 N N . GLU A 1 102 ? 5.465 4.551 -4.990 1.00 77.06 102 GLU A N 1
ATOM 808 C CA . GLU A 1 102 ? 6.051 5.035 -3.732 1.00 77.06 102 GLU A CA 1
ATOM 809 C C . GLU A 1 102 ? 7.460 4.509 -3.504 1.00 77.06 102 GLU A C 1
ATOM 811 O O . GLU A 1 102 ? 8.293 5.269 -3.023 1.00 77.06 102 GLU A O 1
ATOM 816 N N . ASP A 1 103 ? 7.763 3.265 -3.883 1.00 84.12 103 ASP A N 1
ATOM 817 C CA . ASP A 1 103 ? 9.130 2.742 -3.810 1.00 84.12 103 ASP A CA 1
ATOM 818 C C . ASP A 1 103 ? 10.078 3.568 -4.715 1.00 84.12 103 ASP A C 1
ATOM 820 O O . ASP A 1 103 ? 11.190 3.901 -4.302 1.00 84.12 103 ASP A O 1
ATOM 824 N N . ILE A 1 104 ? 9.629 3.993 -5.906 1.00 86.25 104 ILE A N 1
ATOM 825 C CA . ILE A 1 104 ? 10.401 4.887 -6.791 1.00 86.25 104 ILE A CA 1
ATOM 826 C C . ILE A 1 104 ? 10.521 6.297 -6.189 1.00 86.25 104 ILE A C 1
ATOM 828 O O . ILE A 1 104 ? 11.619 6.850 -6.124 1.00 86.25 104 ILE A O 1
ATOM 832 N N . CYS A 1 105 ? 9.425 6.878 -5.695 1.00 82.06 105 CYS A N 1
ATOM 833 C CA . CYS A 1 105 ? 9.433 8.186 -5.034 1.00 82.06 105 CYS A CA 1
ATOM 834 C C . CYS A 1 105 ? 10.298 8.191 -3.765 1.00 82.06 105 CYS A C 1
ATOM 836 O O . CYS A 1 105 ? 10.937 9.196 -3.464 1.00 82.06 105 CYS A O 1
ATOM 838 N N . TYR A 1 106 ? 10.356 7.077 -3.035 1.00 84.25 106 TYR A N 1
ATOM 839 C CA . TYR A 1 106 ? 11.210 6.899 -1.867 1.00 84.25 106 TYR A CA 1
ATOM 840 C C . TYR A 1 106 ? 12.692 6.944 -2.247 1.00 84.25 106 TYR A C 1
ATOM 842 O O . TYR A 1 106 ? 13.473 7.591 -1.552 1.00 84.25 106 TYR A O 1
ATOM 850 N N . LEU A 1 107 ? 13.083 6.311 -3.355 1.00 86.81 107 LEU A N 1
ATOM 851 C CA . LEU A 1 107 ? 14.452 6.400 -3.872 1.00 86.81 107 LEU A CA 1
ATOM 852 C C . LEU A 1 107 ? 14.778 7.815 -4.374 1.00 86.81 107 LEU A C 1
ATOM 854 O O . LEU A 1 107 ? 15.890 8.302 -4.191 1.00 86.81 107 LEU A O 1
ATOM 858 N N . LEU A 1 108 ? 13.786 8.522 -4.918 1.00 84.62 108 LEU A N 1
ATOM 859 C CA . LEU A 1 108 ? 13.925 9.910 -5.362 1.00 84.62 108 LEU A CA 1
ATOM 860 C C . LEU A 1 108 ? 13.812 10.950 -4.236 1.00 84.62 108 LEU A C 1
ATOM 862 O O . LEU A 1 108 ? 14.040 12.129 -4.501 1.00 84.62 108 LEU A O 1
ATOM 866 N N . LYS A 1 109 ? 13.469 10.573 -2.998 1.00 81.56 109 LYS A N 1
ATOM 867 C CA . LYS A 1 109 ? 13.047 11.519 -1.940 1.00 81.56 109 LYS A CA 1
ATOM 868 C C . LYS A 1 109 ? 14.090 12.582 -1.576 1.00 81.56 109 LYS A C 1
ATOM 870 O O . LYS A 1 109 ? 13.728 13.669 -1.138 1.00 81.56 109 LYS A O 1
ATOM 875 N N . GLU A 1 110 ? 15.375 12.267 -1.734 1.00 78.56 110 GLU A N 1
ATOM 876 C CA . GLU A 1 110 ? 16.485 13.194 -1.454 1.00 78.56 110 GLU A CA 1
ATOM 877 C C . GLU A 1 110 ? 16.965 13.926 -2.715 1.00 78.56 110 GLU A C 1
ATOM 879 O O . GLU A 1 110 ? 17.837 14.793 -2.656 1.00 78.56 110 GLU A O 1
ATOM 884 N N . THR A 1 111 ? 16.374 13.609 -3.866 1.00 78.06 111 THR A N 1
ATOM 885 C CA . THR A 1 111 ? 16.662 14.247 -5.146 1.00 78.06 111 THR A CA 1
ATOM 886 C C . THR A 1 111 ? 15.594 15.287 -5.463 1.00 78.06 111 THR A C 1
ATOM 888 O O . THR A 1 111 ? 14.397 15.044 -5.329 1.00 78.06 111 THR A O 1
ATOM 891 N N . GLN A 1 112 ? 16.013 16.469 -5.909 1.00 78.25 112 GLN A N 1
ATOM 892 C CA . GLN A 1 112 ? 15.082 17.413 -6.521 1.00 78.25 112 GLN A CA 1
ATOM 893 C C . GLN A 1 112 ? 14.765 16.903 -7.925 1.00 78.25 112 GLN A C 1
ATOM 895 O O . GLN A 1 112 ? 15.604 17.018 -8.822 1.00 78.25 112 GLN A O 1
ATOM 900 N N . TRP A 1 113 ? 13.594 16.289 -8.081 1.00 81.00 113 TRP A N 1
ATOM 901 C CA . TRP A 1 113 ? 13.119 15.770 -9.356 1.00 81.00 113 TRP A CA 1
ATOM 902 C C . TRP A 1 113 ? 11.862 16.506 -9.824 1.00 81.00 113 TRP A C 1
ATOM 904 O O . TRP A 1 113 ? 11.054 16.978 -9.025 1.00 81.00 113 TRP A O 1
ATOM 914 N N . ASP A 1 114 ? 11.720 16.614 -11.139 1.00 78.62 114 ASP A N 1
ATOM 915 C CA . ASP A 1 114 ? 10.584 17.199 -11.837 1.00 78.62 114 ASP A CA 1
ATOM 916 C C . ASP A 1 114 ? 10.379 16.471 -13.185 1.00 78.62 114 ASP A C 1
ATOM 918 O O . ASP A 1 114 ? 11.233 15.678 -13.602 1.00 78.62 114 ASP A O 1
ATOM 922 N N . PRO A 1 115 ? 9.263 16.706 -13.901 1.00 76.56 115 PRO A N 1
ATOM 923 C CA . PRO A 1 115 ? 8.982 16.008 -15.157 1.00 76.56 115 PRO A CA 1
ATOM 924 C C . PRO A 1 115 ? 10.054 16.167 -16.250 1.00 76.56 115 PRO A C 1
ATOM 926 O O . PRO A 1 115 ? 10.105 15.347 -17.167 1.00 76.56 115 PRO A O 1
ATOM 929 N N . GLY A 1 116 ? 10.889 17.207 -16.180 1.00 76.31 116 GLY A N 1
ATOM 930 C CA . GLY A 1 116 ? 11.961 17.495 -17.129 1.00 76.31 116 GLY A CA 1
ATOM 931 C C . GLY A 1 116 ? 13.308 16.849 -16.798 1.00 76.31 116 GLY A C 1
ATOM 932 O O . GLY A 1 116 ? 14.203 16.919 -17.636 1.00 76.31 116 GLY A O 1
ATOM 933 N N . ASN A 1 117 ? 13.473 16.241 -15.617 1.00 82.12 117 ASN A N 1
ATOM 934 C CA . ASN A 1 117 ? 14.742 15.621 -15.205 1.00 82.12 117 ASN A CA 1
ATOM 935 C C . ASN A 1 117 ? 14.607 14.215 -14.591 1.00 82.12 117 ASN A C 1
ATOM 937 O O . ASN A 1 117 ? 15.613 13.588 -14.254 1.00 82.12 117 ASN A O 1
ATOM 941 N N . VAL A 1 118 ? 13.379 13.717 -14.422 1.00 84.69 118 VAL A N 1
ATOM 942 C CA . VAL A 1 118 ? 13.105 12.439 -13.750 1.00 84.69 118 VAL A CA 1
ATOM 943 C C . VAL A 1 118 ? 13.736 11.235 -14.453 1.00 84.69 118 VAL A C 1
ATOM 945 O O . VAL A 1 118 ? 14.107 10.258 -13.811 1.00 84.69 118 VAL A O 1
ATOM 948 N N . ASP A 1 119 ? 13.912 11.312 -15.769 1.00 89.31 119 ASP A N 1
ATOM 949 C CA . ASP A 1 119 ? 14.610 10.307 -16.565 1.00 89.31 119 ASP A CA 1
ATOM 950 C C . ASP A 1 119 ? 16.084 10.173 -16.179 1.00 89.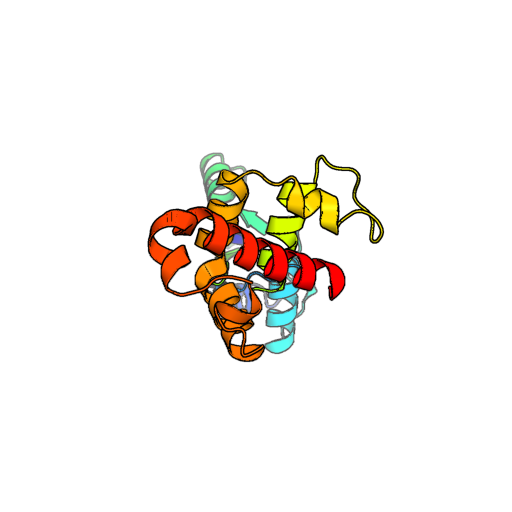31 119 ASP A C 1
ATOM 952 O O . ASP A 1 119 ? 16.548 9.049 -15.990 1.00 89.31 119 ASP A O 1
ATOM 956 N N . MET A 1 120 ? 16.792 11.292 -16.002 1.00 90.00 120 MET A N 1
ATOM 957 C CA . MET A 1 120 ? 18.160 11.294 -15.480 1.00 90.00 120 MET A CA 1
ATOM 958 C C . MET A 1 120 ? 18.200 10.822 -14.029 1.00 90.00 120 MET A C 1
ATOM 960 O O . MET A 1 120 ? 19.067 10.036 -13.672 1.00 90.00 120 MET A O 1
ATOM 964 N N . LYS A 1 121 ? 17.249 11.249 -13.190 1.00 88.38 121 LYS A N 1
ATOM 965 C CA . LYS A 1 121 ? 17.247 10.875 -11.767 1.00 88.38 121 LYS A CA 1
ATOM 966 C C . LYS A 1 121 ? 17.029 9.390 -11.530 1.00 88.38 121 LYS A C 1
ATOM 968 O O . LYS A 1 121 ? 17.697 8.823 -10.675 1.00 88.38 121 LYS A O 1
ATOM 973 N N . ILE A 1 122 ? 16.143 8.761 -12.299 1.00 90.56 122 ILE A N 1
ATOM 974 C CA . ILE A 1 122 ? 15.989 7.306 -12.251 1.00 90.56 122 ILE A CA 1
ATOM 975 C C . ILE A 1 122 ? 17.253 6.645 -12.812 1.00 90.56 122 ILE A C 1
ATOM 977 O O . ILE A 1 122 ? 17.725 5.682 -12.226 1.00 90.56 122 ILE A O 1
ATOM 981 N N . TYR A 1 123 ? 17.842 7.172 -13.892 1.00 91.00 123 TYR A N 1
ATOM 982 C CA . TYR A 1 123 ? 19.083 6.633 -14.467 1.00 91.00 123 TYR A CA 1
ATOM 983 C C . TYR A 1 123 ? 20.297 6.715 -13.514 1.00 91.00 123 TYR A C 1
ATOM 985 O O . TYR A 1 123 ? 21.215 5.906 -13.618 1.00 91.00 123 TYR A O 1
ATOM 993 N N . ASP A 1 124 ? 20.298 7.653 -12.564 1.00 91.75 124 ASP A N 1
ATOM 994 C CA . ASP A 1 124 ? 21.341 7.792 -11.538 1.00 91.75 124 ASP A CA 1
ATOM 995 C C . ASP A 1 124 ? 21.212 6.779 -10.381 1.00 91.75 124 ASP A C 1
ATOM 997 O O . ASP A 1 124 ? 22.084 6.726 -9.508 1.00 91.75 124 ASP A O 1
ATOM 1001 N N . PHE A 1 125 ? 20.143 5.978 -10.334 1.00 92.38 125 PHE A N 1
ATOM 1002 C CA . PHE A 1 125 ? 19.986 4.945 -9.311 1.00 92.38 125 PHE A CA 1
ATOM 1003 C C . PHE A 1 125 ? 21.130 3.924 -9.366 1.00 92.38 125 PHE A C 1
ATOM 1005 O O . PHE A 1 125 ? 21.668 3.576 -10.420 1.00 92.38 125 PHE A O 1
ATOM 1012 N N . THR A 1 126 ? 21.492 3.401 -8.199 1.00 91.88 126 THR A N 1
ATOM 1013 C CA . THR A 1 126 ? 22.562 2.413 -8.092 1.00 91.88 126 THR A CA 1
ATOM 1014 C C . THR A 1 126 ? 22.090 1.035 -8.562 1.00 91.88 126 THR A C 1
ATOM 1016 O O . THR A 1 126 ? 20.897 0.728 -8.571 1.00 91.88 126 THR A O 1
ATOM 1019 N N . SER A 1 127 ? 23.025 0.135 -8.885 1.00 87.81 127 SER A N 1
ATOM 1020 C CA . SER A 1 127 ? 22.672 -1.265 -9.167 1.00 87.81 127 SER A CA 1
ATOM 1021 C C . SER A 1 127 ? 21.937 -1.927 -7.994 1.00 87.81 127 SER A C 1
ATOM 1023 O O . SER A 1 127 ? 21.050 -2.742 -8.223 1.00 87.81 127 SER A O 1
ATOM 1025 N N . ALA A 1 128 ? 22.246 -1.539 -6.750 1.00 88.50 128 ALA A N 1
ATOM 1026 C CA . ALA A 1 128 ? 21.544 -2.042 -5.571 1.00 88.50 128 ALA A CA 1
ATOM 1027 C C . ALA A 1 128 ? 20.080 -1.580 -5.534 1.00 88.50 128 ALA A C 1
ATOM 1029 O O . ALA A 1 128 ? 19.199 -2.379 -5.226 1.00 88.50 128 ALA A O 1
ATOM 1030 N N . ASP A 1 129 ? 19.809 -0.326 -5.906 1.00 90.06 129 ASP A N 1
ATOM 1031 C CA . ASP A 1 129 ? 18.443 0.197 -6.002 1.00 90.06 129 ASP A CA 1
ATOM 1032 C C . ASP A 1 129 ? 17.639 -0.565 -7.066 1.00 90.06 129 ASP A C 1
ATOM 1034 O O . ASP A 1 129 ? 16.464 -0.874 -6.865 1.00 90.06 129 ASP A O 1
ATOM 1038 N N . MET A 1 130 ? 18.288 -0.948 -8.169 1.00 90.12 130 MET A N 1
ATOM 1039 C CA . MET A 1 130 ? 17.658 -1.723 -9.242 1.00 90.12 130 MET A CA 1
ATOM 1040 C C . MET A 1 130 ? 17.351 -3.148 -8.888 1.00 90.12 130 MET A C 1
ATOM 1042 O O . MET A 1 130 ? 16.256 -3.633 -9.168 1.00 90.12 130 MET A O 1
ATOM 1046 N N . GLU A 1 131 ? 18.308 -3.825 -8.273 1.00 85.75 131 GLU A N 1
ATOM 1047 C CA . GLU A 1 131 ? 18.095 -5.170 -7.771 1.00 85.75 131 GLU A CA 1
ATOM 1048 C C . GLU A 1 131 ? 16.998 -5.169 -6.707 1.00 85.75 131 GLU A C 1
ATOM 1050 O O . GLU A 1 131 ? 16.133 -6.048 -6.707 1.00 85.75 131 GLU A O 1
ATOM 1055 N N . TRP A 1 132 ? 16.973 -4.145 -5.853 1.00 87.44 132 TRP A N 1
ATOM 1056 C CA . TRP A 1 132 ? 15.934 -3.972 -4.852 1.00 87.44 132 TRP A CA 1
ATOM 1057 C C . TRP A 1 132 ? 14.552 -3.761 -5.487 1.00 87.44 132 TRP A C 1
ATOM 1059 O O . TRP A 1 132 ? 13.632 -4.529 -5.182 1.00 87.44 132 TRP A O 1
ATOM 1069 N N . LEU A 1 133 ? 14.407 -2.820 -6.429 1.00 86.19 133 LEU A N 1
ATOM 1070 C CA . LEU A 1 133 ? 13.158 -2.593 -7.169 1.00 86.19 133 LEU A CA 1
ATOM 1071 C C . LEU A 1 133 ? 12.706 -3.848 -7.922 1.00 86.19 133 LEU A C 1
ATOM 1073 O O . LEU A 1 133 ? 11.542 -4.244 -7.824 1.00 86.19 133 LEU A O 1
ATOM 1077 N N . TYR A 1 134 ? 13.627 -4.514 -8.624 1.00 85.44 134 TYR A N 1
ATOM 1078 C CA . TYR A 1 134 ? 13.339 -5.750 -9.343 1.00 85.44 134 TYR A CA 1
ATOM 1079 C C . TYR A 1 134 ? 12.865 -6.850 -8.398 1.00 85.44 134 TYR A C 1
ATOM 1081 O O . TYR A 1 134 ? 11.866 -7.504 -8.676 1.00 85.44 134 TYR A O 1
ATOM 1089 N N . SER A 1 135 ? 13.536 -7.046 -7.261 1.00 80.31 135 SER A N 1
ATOM 1090 C CA . SER A 1 135 ? 13.177 -8.094 -6.302 1.00 80.31 135 SER A CA 1
ATOM 1091 C C . SER A 1 135 ? 11.756 -7.924 -5.754 1.00 80.31 135 SER A C 1
ATOM 1093 O O . SER A 1 135 ? 11.029 -8.909 -5.621 1.00 80.31 135 SER A O 1
ATOM 1095 N N . ARG A 1 136 ? 11.332 -6.680 -5.498 1.00 82.19 136 ARG A N 1
ATOM 1096 C CA . ARG A 1 136 ? 10.012 -6.357 -4.938 1.00 82.19 136 ARG A CA 1
ATOM 1097 C C . ARG A 1 136 ? 8.902 -6.361 -5.981 1.00 82.19 136 ARG A C 1
ATOM 1099 O O . ARG A 1 136 ? 7.784 -6.777 -5.684 1.00 82.19 136 ARG A O 1
ATOM 1106 N N . HIS A 1 137 ? 9.209 -5.935 -7.206 1.00 82.94 137 HIS A N 1
ATOM 1107 C CA . HIS A 1 137 ? 8.214 -5.717 -8.262 1.00 82.94 137 HIS A CA 1
ATOM 1108 C C . HIS A 1 137 ? 8.371 -6.649 -9.462 1.00 82.94 137 HIS A C 1
ATOM 1110 O O . HIS A 1 137 ? 7.750 -6.423 -10.499 1.00 82.94 137 HIS A O 1
ATOM 1116 N N . LYS A 1 138 ? 9.133 -7.740 -9.313 1.00 79.94 138 LYS A N 1
ATOM 1117 C CA . LYS A 1 138 ? 9.447 -8.720 -10.365 1.00 79.94 138 LYS A CA 1
ATOM 1118 C C . LYS A 1 138 ? 8.243 -9.084 -11.228 1.00 79.94 138 LYS A C 1
ATOM 1120 O O . LYS A 1 138 ? 8.303 -8.989 -12.448 1.00 79.94 138 LYS A O 1
ATOM 1125 N N . SER A 1 139 ? 7.141 -9.479 -10.599 1.00 77.19 139 SER A N 1
ATOM 1126 C CA . SER A 1 139 ? 5.939 -9.912 -11.317 1.00 77.19 139 SER A CA 1
ATOM 1127 C C . SER A 1 139 ? 5.270 -8.772 -12.086 1.00 77.19 139 SER A C 1
ATOM 1129 O O . SER A 1 139 ? 4.782 -8.996 -13.188 1.00 77.19 139 SER A O 1
ATOM 1131 N N . ALA A 1 140 ? 5.286 -7.545 -11.554 1.00 80.25 140 ALA A N 1
ATOM 1132 C CA . ALA A 1 140 ? 4.742 -6.373 -12.241 1.00 80.25 140 ALA A CA 1
ATOM 1133 C C . ALA A 1 140 ? 5.611 -5.960 -13.437 1.00 80.25 140 ALA A C 1
ATOM 1135 O O . ALA A 1 140 ? 5.078 -5.600 -14.481 1.00 80.25 140 ALA A O 1
ATOM 1136 N N . ILE A 1 141 ? 6.933 -6.069 -13.301 1.00 83.69 141 ILE A N 1
ATOM 1137 C CA . ILE A 1 141 ? 7.897 -5.804 -14.372 1.00 83.69 141 ILE A CA 1
ATOM 1138 C C . ILE A 1 141 ? 7.753 -6.840 -15.494 1.00 83.69 141 ILE A C 1
ATOM 1140 O O . ILE A 1 141 ? 7.657 -6.470 -16.660 1.00 83.69 141 ILE A O 1
ATOM 1144 N N . ILE A 1 142 ? 7.668 -8.133 -15.158 1.00 77.31 142 ILE A N 1
ATOM 1145 C CA . ILE A 1 142 ? 7.472 -9.210 -16.145 1.00 77.31 142 ILE A CA 1
ATOM 1146 C C . ILE A 1 142 ? 6.126 -9.056 -16.861 1.00 77.31 142 ILE A C 1
ATOM 1148 O O . ILE A 1 142 ? 6.053 -9.207 -18.082 1.00 77.31 142 ILE A O 1
ATOM 1152 N N . GLN A 1 143 ? 5.063 -8.737 -16.117 1.00 78.69 143 GLN A N 1
ATOM 1153 C CA . GLN A 1 143 ? 3.749 -8.497 -16.704 1.00 78.69 143 GLN A CA 1
ATOM 1154 C C . GLN A 1 143 ? 3.781 -7.285 -17.637 1.00 78.69 143 GLN A C 1
ATOM 1156 O O . GLN A 1 143 ? 3.337 -7.391 -18.772 1.00 78.69 143 GLN A O 1
ATOM 1161 N N . TRP A 1 144 ? 4.371 -6.168 -17.203 1.00 86.81 144 TRP A N 1
ATOM 1162 C CA . TRP A 1 144 ? 4.551 -4.975 -18.031 1.00 86.81 144 TRP A CA 1
ATOM 1163 C C . TRP A 1 144 ? 5.304 -5.278 -19.330 1.00 86.81 144 TRP A C 1
ATOM 1165 O O . TRP A 1 144 ? 4.864 -4.871 -20.405 1.00 86.81 144 TRP A O 1
ATOM 1175 N N . GLN A 1 145 ? 6.410 -6.018 -19.236 1.00 81.38 145 GLN A N 1
ATOM 1176 C CA . GLN A 1 145 ? 7.200 -6.423 -20.393 1.00 81.38 145 GLN A CA 1
ATOM 1177 C C . GLN A 1 145 ? 6.354 -7.254 -21.367 1.00 81.38 145 GLN A C 1
ATOM 1179 O O . GLN A 1 145 ? 6.370 -7.006 -22.573 1.00 81.38 145 GLN A O 1
ATOM 1184 N N . SER A 1 146 ? 5.568 -8.191 -20.831 1.00 77.06 146 SER A N 1
ATOM 1185 C CA . SER A 1 146 ? 4.670 -9.054 -21.605 1.00 77.06 146 SER A CA 1
ATOM 1186 C C . SER A 1 146 ? 3.540 -8.261 -22.269 1.00 77.06 146 SER A C 1
ATOM 1188 O O . SER A 1 146 ? 3.292 -8.430 -23.460 1.00 77.06 146 SER A O 1
ATOM 1190 N N . ASP A 1 147 ? 2.896 -7.350 -21.535 1.00 80.56 147 ASP A N 1
ATOM 1191 C CA . ASP A 1 147 ? 1.792 -6.512 -22.022 1.00 80.56 147 ASP A CA 1
ATOM 1192 C C . ASP A 1 147 ? 2.241 -5.551 -23.128 1.00 80.56 147 ASP A C 1
ATOM 1194 O O . ASP A 1 147 ? 1.476 -5.229 -24.038 1.00 80.56 147 ASP A O 1
ATOM 1198 N N . LYS A 1 148 ? 3.493 -5.086 -23.060 1.00 78.81 148 LYS A N 1
ATOM 1199 C CA . LYS A 1 148 ? 4.110 -4.248 -24.093 1.00 78.81 148 LYS A CA 1
ATOM 1200 C C . LYS A 1 148 ? 4.673 -5.049 -25.268 1.00 78.81 148 LYS A C 1
ATOM 1202 O O . LYS A 1 148 ? 5.072 -4.436 -26.253 1.00 78.81 148 LYS A O 1
ATOM 1207 N N . GLY A 1 149 ? 4.707 -6.380 -25.175 1.00 78.88 149 GLY A N 1
ATOM 1208 C CA . GLY A 1 149 ? 5.324 -7.245 -26.180 1.00 78.88 149 GLY A CA 1
ATOM 1209 C C . GLY A 1 149 ? 6.830 -7.018 -26.332 1.00 78.88 149 GLY A C 1
ATOM 1210 O O . GLY A 1 149 ? 7.358 -7.258 -27.412 1.00 78.88 149 GLY A O 1
ATOM 1211 N N . LEU A 1 150 ? 7.505 -6.531 -25.283 1.00 78.00 150 LEU A N 1
ATOM 1212 C CA . LEU A 1 150 ? 8.924 -6.183 -25.332 1.00 78.00 150 LEU A CA 1
ATOM 1213 C C . LEU A 1 150 ? 9.788 -7.442 -25.321 1.00 78.00 150 LEU A C 1
ATOM 1215 O O . LEU A 1 150 ? 9.814 -8.207 -24.351 1.00 78.00 150 LEU A O 1
ATOM 1219 N N . THR A 1 151 ? 10.540 -7.620 -26.392 1.00 75.25 151 THR A N 1
ATOM 1220 C CA . THR A 1 151 ? 11.578 -8.636 -26.521 1.00 75.25 151 THR A CA 1
ATOM 1221 C C . THR A 1 151 ? 12.918 -8.112 -26.001 1.00 75.25 151 THR A C 1
ATOM 1223 O O . THR A 1 151 ? 13.063 -6.937 -25.665 1.00 75.25 151 THR A O 1
ATOM 1226 N N . LEU A 1 152 ? 13.918 -8.991 -25.902 1.00 69.00 152 LEU A N 1
ATOM 1227 C CA . LEU A 1 152 ? 15.285 -8.569 -25.576 1.00 69.00 152 LEU A CA 1
ATOM 1228 C C . LEU A 1 152 ? 15.868 -7.653 -26.666 1.00 69.00 152 LEU A C 1
ATOM 1230 O O . LEU A 1 152 ? 16.592 -6.715 -26.338 1.00 69.00 152 LEU A O 1
ATOM 1234 N N . ASP A 1 153 ? 15.478 -7.863 -27.927 1.00 71.44 153 ASP A N 1
ATOM 1235 C CA . ASP A 1 153 ? 15.905 -7.028 -29.053 1.00 71.44 153 ASP A CA 1
ATOM 1236 C C . ASP A 1 153 ? 15.372 -5.587 -28.918 1.00 71.44 153 ASP A C 1
ATOM 1238 O O . ASP A 1 153 ? 16.096 -4.639 -29.205 1.00 71.44 153 ASP A O 1
ATOM 1242 N N . ASP A 1 154 ? 14.158 -5.394 -28.382 1.00 72.31 154 ASP A N 1
ATOM 1243 C CA . ASP A 1 154 ? 13.578 -4.061 -28.106 1.00 72.31 154 ASP A CA 1
ATOM 1244 C C . ASP A 1 154 ? 14.308 -3.293 -26.982 1.00 72.31 154 ASP A C 1
ATOM 1246 O O . ASP A 1 154 ? 14.095 -2.092 -26.769 1.00 72.31 154 ASP A O 1
ATOM 1250 N N . LEU A 1 155 ? 15.160 -3.997 -26.238 1.00 68.50 155 LEU A N 1
ATOM 1251 C CA . LEU A 1 155 ? 16.028 -3.462 -25.193 1.00 68.50 155 LEU A CA 1
ATOM 1252 C C . LEU A 1 155 ? 17.485 -3.342 -25.669 1.00 68.50 155 LEU A C 1
ATOM 1254 O O . LEU A 1 155 ? 18.366 -3.125 -24.845 1.00 68.50 155 LEU A O 1
ATOM 1258 N N . ASP A 1 156 ? 17.742 -3.493 -26.973 1.00 70.12 156 ASP A N 1
ATOM 1259 C CA . ASP A 1 156 ? 19.076 -3.495 -27.588 1.00 70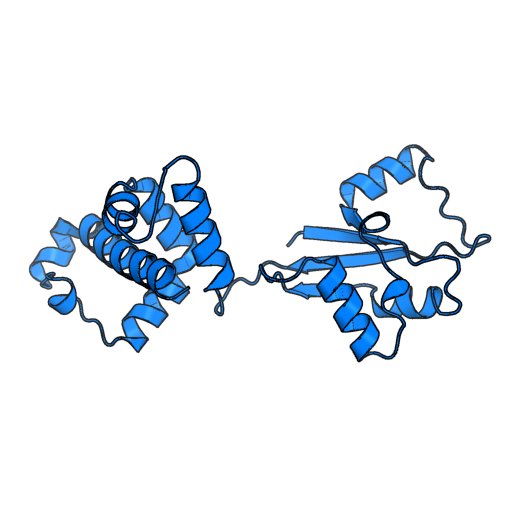.12 156 ASP A CA 1
ATOM 1260 C C . ASP A 1 156 ? 19.988 -4.647 -27.102 1.00 70.12 156 ASP A C 1
ATOM 1262 O O . ASP A 1 156 ? 21.223 -4.569 -27.166 1.00 70.12 156 ASP A O 1
ATOM 1266 N N . PHE A 1 157 ? 19.397 -5.757 -26.639 1.00 66.94 157 PHE A N 1
ATOM 1267 C CA . PHE A 1 157 ? 20.127 -6.948 -26.202 1.00 66.94 157 PHE A CA 1
ATOM 1268 C C . PHE A 1 157 ? 19.854 -8.160 -27.091 1.00 66.94 157 PHE A C 1
ATOM 1270 O O . PHE A 1 157 ? 18.770 -8.729 -27.090 1.00 66.94 157 PHE A O 1
ATOM 1277 N N . TYR A 1 158 ? 20.904 -8.641 -27.751 1.00 65.88 158 TYR A N 1
ATOM 1278 C CA . TYR A 1 158 ? 20.884 -9.911 -28.471 1.00 65.88 158 TYR A CA 1
ATOM 1279 C C . TYR A 1 158 ? 21.199 -11.084 -27.537 1.00 65.88 158 TYR A C 1
ATOM 1281 O O . TYR A 1 158 ? 21.822 -10.906 -26.490 1.00 65.88 158 TYR A O 1
ATOM 1289 N N . LEU A 1 159 ? 20.827 -12.307 -27.930 1.00 57.78 159 LEU A N 1
ATOM 1290 C CA . LEU A 1 159 ? 21.037 -13.526 -27.129 1.00 57.78 159 LEU A CA 1
ATOM 1291 C C . LEU A 1 159 ? 22.508 -13.722 -26.700 1.00 57.78 159 LEU A C 1
ATOM 1293 O O . LEU A 1 159 ? 22.788 -14.186 -25.598 1.00 57.78 159 LEU A O 1
ATOM 1297 N N . GLU A 1 160 ? 23.440 -13.313 -27.561 1.00 61.44 160 GLU A N 1
ATOM 1298 C CA . GLU A 1 160 ? 24.888 -13.292 -27.318 1.00 61.44 160 GLU A CA 1
ATOM 1299 C C . GLU A 1 160 ? 25.313 -12.341 -26.182 1.00 61.44 160 GLU A C 1
ATOM 1301 O O . GLU A 1 160 ? 26.287 -12.613 -25.487 1.00 61.44 160 GLU A O 1
ATOM 1306 N N . ASN A 1 161 ? 24.537 -11.289 -25.905 1.00 55.31 161 ASN A N 1
ATOM 1307 C CA . ASN A 1 161 ? 24.780 -10.329 -24.824 1.00 55.31 161 ASN A CA 1
ATOM 1308 C C . ASN A 1 161 ? 24.198 -10.781 -23.474 1.00 55.31 161 ASN A C 1
ATOM 1310 O O . ASN A 1 161 ? 24.558 -10.225 -22.437 1.00 55.31 161 ASN A O 1
ATOM 1314 N N . VAL A 1 162 ? 23.296 -11.769 -23.460 1.00 57.78 162 VAL A N 1
ATOM 1315 C CA . VAL A 1 162 ? 22.573 -12.189 -22.245 1.00 57.78 162 VAL A CA 1
ATOM 1316 C C . VAL A 1 162 ? 23.499 -12.839 -21.222 1.00 57.78 162 VAL A C 1
ATOM 1318 O O . VAL A 1 162 ? 23.338 -12.626 -20.021 1.00 57.78 162 VAL A O 1
ATOM 1321 N N . LEU A 1 163 ? 24.494 -13.592 -21.690 1.00 50.88 163 LEU A N 1
ATOM 1322 C CA . LEU A 1 163 ? 25.432 -14.303 -20.821 1.00 50.88 163 LEU A CA 1
ATOM 1323 C C . LEU A 1 163 ? 26.501 -13.374 -20.226 1.00 50.88 163 LEU A C 1
ATOM 1325 O O . LEU A 1 163 ? 26.862 -13.541 -19.064 1.00 50.88 163 LEU A O 1
ATOM 1329 N N . ASP A 1 164 ? 26.934 -12.357 -20.975 1.00 58.47 164 ASP A N 1
ATOM 1330 C CA . ASP A 1 164 ? 28.022 -11.459 -20.561 1.00 58.47 164 ASP A CA 1
ATOM 1331 C C . ASP A 1 164 ? 27.531 -10.165 -19.885 1.00 58.47 164 ASP A C 1
ATOM 1333 O O . ASP A 1 164 ? 28.293 -9.502 -19.179 1.00 58.47 164 ASP A O 1
ATOM 1337 N N . LYS A 1 165 ? 26.260 -9.778 -20.083 1.00 61.62 165 LYS A N 1
ATOM 1338 C CA . LYS A 1 165 ? 25.700 -8.490 -19.627 1.00 61.62 165 LYS A CA 1
ATOM 1339 C C . LYS A 1 165 ? 24.389 -8.622 -18.846 1.00 61.62 165 LYS A C 1
ATOM 1341 O O . LYS A 1 165 ? 23.616 -7.667 -18.781 1.00 61.62 165 LYS A O 1
ATOM 1346 N N . SER A 1 166 ? 24.145 -9.765 -18.202 1.00 65.12 166 SER A N 1
ATOM 1347 C CA . SER A 1 166 ? 22.931 -9.994 -17.398 1.00 65.12 166 SER A CA 1
ATOM 1348 C C . SER A 1 166 ? 22.598 -8.866 -16.395 1.00 65.12 166 SER A C 1
ATOM 1350 O O . SER A 1 166 ? 21.414 -8.539 -16.290 1.00 65.12 166 SER A O 1
ATOM 1352 N N . PRO A 1 167 ? 23.564 -8.226 -15.698 1.00 67.81 167 PRO A N 1
ATOM 1353 C CA . PRO A 1 167 ? 23.262 -7.097 -14.810 1.00 67.81 167 PRO A CA 1
ATOM 1354 C C . PRO A 1 167 ? 22.771 -5.843 -15.551 1.00 67.81 167 PRO A C 1
ATOM 1356 O O . PRO A 1 167 ? 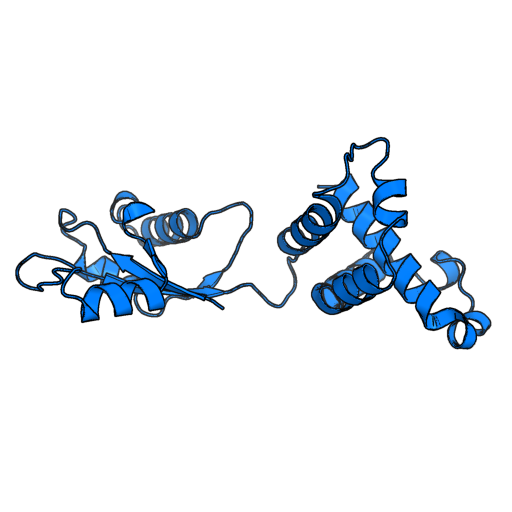21.897 -5.137 -15.057 1.00 67.81 167 PRO A O 1
ATOM 1359 N N . HIS A 1 168 ? 23.283 -5.582 -16.760 1.00 75.19 168 HIS A N 1
ATOM 1360 C CA . HIS A 1 168 ? 22.840 -4.453 -17.586 1.00 75.19 168 HIS A CA 1
ATOM 1361 C C . HIS A 1 168 ? 21.431 -4.657 -18.142 1.00 75.19 168 HIS A C 1
ATOM 1363 O O . HIS A 1 168 ? 20.685 -3.692 -18.254 1.00 75.19 168 HIS A O 1
ATOM 1369 N N . ILE A 1 169 ? 21.054 -5.900 -18.454 1.00 75.69 169 ILE A N 1
ATOM 1370 C CA . ILE A 1 169 ? 19.699 -6.226 -18.919 1.00 75.69 169 ILE A CA 1
ATOM 1371 C C . ILE A 1 169 ? 18.683 -5.969 -17.810 1.00 75.69 169 ILE A C 1
ATOM 1373 O O . ILE A 1 169 ? 17.666 -5.324 -18.048 1.00 75.69 169 ILE A O 1
ATOM 1377 N N . LEU A 1 170 ? 18.964 -6.450 -16.591 1.00 81.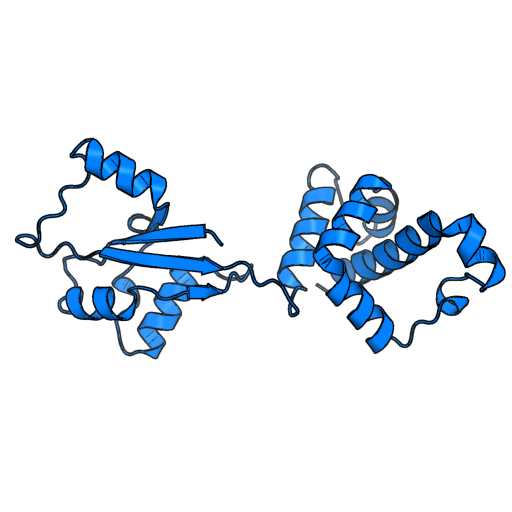94 170 LEU A N 1
ATOM 1378 C CA . LEU A 1 170 ? 18.101 -6.191 -15.438 1.00 81.94 170 LEU A CA 1
ATOM 1379 C C . LEU A 1 170 ? 17.932 -4.690 -15.226 1.00 81.94 170 LEU A C 1
ATOM 1381 O O . LEU A 1 170 ? 16.809 -4.229 -15.036 1.00 81.94 170 LEU A O 1
ATOM 1385 N N . TRP A 1 171 ? 19.035 -3.944 -15.300 1.00 87.81 171 TRP A N 1
ATOM 1386 C CA . TRP A 1 171 ? 18.998 -2.499 -15.164 1.00 87.81 171 TRP A CA 1
ATOM 1387 C C . TRP A 1 171 ? 18.078 -1.882 -16.236 1.00 87.81 171 TRP A C 1
ATOM 1389 O O . TRP A 1 171 ? 17.039 -1.317 -15.913 1.00 87.81 171 TRP A O 1
ATOM 1399 N N . GLU A 1 172 ? 18.345 -2.094 -17.520 1.00 85.56 172 GLU A N 1
ATOM 1400 C CA . GLU A 1 172 ? 17.558 -1.465 -18.590 1.00 85.56 172 GLU A CA 1
ATOM 1401 C C . GLU A 1 172 ? 16.048 -1.773 -18.506 1.00 85.56 172 GLU A C 1
ATOM 1403 O O . GLU A 1 172 ? 15.205 -0.898 -18.718 1.00 85.56 172 GLU A O 1
ATOM 1408 N N . VAL A 1 173 ? 15.687 -3.005 -18.133 1.00 86.06 173 VAL A N 1
ATOM 1409 C CA . VAL A 1 173 ? 14.287 -3.406 -17.930 1.00 86.06 173 VAL A CA 1
ATOM 1410 C C . VAL A 1 173 ? 13.641 -2.614 -16.791 1.00 86.06 173 VAL A C 1
ATOM 1412 O O . VAL A 1 173 ? 12.546 -2.069 -16.955 1.00 86.06 173 VAL A O 1
ATOM 1415 N N . VAL A 1 174 ? 14.302 -2.549 -15.634 1.00 89.00 174 VAL A N 1
ATOM 1416 C CA . VAL A 1 174 ? 13.775 -1.863 -14.446 1.00 89.00 174 VAL A CA 1
ATOM 1417 C C . VAL A 1 174 ? 13.716 -0.354 -14.681 1.00 89.00 174 VAL A C 1
ATOM 1419 O O . VAL A 1 174 ? 12.716 0.268 -14.325 1.00 89.00 174 VAL A O 1
ATOM 1422 N N . TYR A 1 175 ? 14.725 0.216 -15.348 1.00 91.62 175 TYR A N 1
ATOM 1423 C CA . TYR A 1 175 ? 14.778 1.619 -15.763 1.00 91.62 175 TYR A CA 1
ATOM 1424 C C . TYR A 1 175 ? 13.532 2.024 -16.544 1.00 91.62 175 TYR A C 1
ATOM 1426 O O . TYR A 1 175 ? 12.795 2.930 -16.147 1.00 91.62 175 TYR A O 1
ATOM 1434 N N . ARG A 1 176 ? 13.280 1.332 -17.660 1.00 90.50 176 ARG A N 1
ATOM 1435 C CA . ARG A 1 176 ? 12.193 1.671 -18.582 1.00 90.50 176 ARG A CA 1
ATOM 1436 C C . ARG A 1 176 ? 10.828 1.484 -17.934 1.00 90.50 176 ARG A C 1
ATOM 1438 O O . ARG A 1 176 ? 9.932 2.304 -18.146 1.00 90.50 176 ARG A O 1
ATOM 1445 N N . TRP A 1 177 ? 10.681 0.447 -17.114 1.00 91.38 177 TRP A N 1
ATOM 1446 C CA . TRP A 1 177 ? 9.470 0.220 -16.335 1.00 91.38 177 TRP A CA 1
ATOM 1447 C C . TRP A 1 177 ? 9.215 1.344 -15.319 1.00 91.38 177 TRP A C 1
ATOM 1449 O O . TRP A 1 177 ? 8.126 1.924 -15.313 1.00 91.38 177 TRP A O 1
ATOM 1459 N N . ALA A 1 178 ? 10.217 1.697 -14.506 1.00 89.88 178 ALA A N 1
ATOM 1460 C CA . ALA A 1 178 ? 10.109 2.747 -13.493 1.00 89.88 178 ALA A CA 1
ATOM 1461 C C . ALA A 1 178 ? 9.818 4.113 -14.129 1.00 89.88 178 ALA A C 1
ATOM 1463 O O . ALA A 1 178 ? 8.928 4.840 -13.686 1.00 89.88 178 ALA A O 1
ATOM 1464 N N . LEU A 1 179 ? 10.503 4.432 -15.229 1.00 89.44 179 LEU A N 1
ATOM 1465 C CA . LEU A 1 179 ? 10.279 5.664 -15.974 1.00 89.44 179 LEU A CA 1
ATOM 1466 C C . LEU A 1 179 ? 8.862 5.743 -16.547 1.00 89.44 179 LEU A C 1
ATOM 1468 O O . LEU A 1 179 ? 8.236 6.805 -16.497 1.00 89.44 179 LEU A O 1
ATOM 1472 N N . GLN A 1 180 ? 8.337 4.639 -17.090 1.00 88.88 180 GLN A N 1
ATOM 1473 C CA . GLN A 1 180 ? 6.961 4.619 -17.573 1.00 88.88 180 GLN A CA 1
ATOM 1474 C C . GLN A 1 180 ? 5.983 4.898 -16.434 1.00 88.88 180 GLN A C 1
ATOM 1476 O O . GLN A 1 180 ? 5.069 5.699 -16.632 1.00 88.88 180 GLN A O 1
ATOM 1481 N N . LEU A 1 181 ? 6.165 4.246 -15.283 1.00 84.25 181 LEU A N 1
ATOM 1482 C CA . LEU A 1 181 ? 5.288 4.417 -14.128 1.00 84.25 181 LEU A CA 1
ATOM 1483 C C . LEU A 1 181 ? 5.223 5.875 -13.684 1.00 84.25 181 LEU A C 1
ATOM 1485 O O . LEU A 1 181 ? 4.126 6.405 -13.573 1.00 84.25 181 LEU A O 1
ATOM 1489 N N . VAL A 1 182 ? 6.370 6.540 -13.524 1.00 80.25 182 VAL A N 1
ATOM 1490 C CA . VAL A 1 182 ? 6.406 7.940 -13.071 1.00 80.25 182 VAL A CA 1
ATOM 1491 C C . VAL A 1 182 ? 5.856 8.914 -14.120 1.00 80.25 182 VAL A C 1
ATOM 1493 O O . VAL A 1 182 ? 5.261 9.930 -13.780 1.00 80.25 182 VAL A O 1
ATOM 1496 N N . LYS A 1 183 ? 6.021 8.628 -15.418 1.00 76.44 183 LYS A N 1
ATOM 1497 C CA . LYS A 1 183 ? 5.496 9.499 -16.487 1.00 76.44 183 LYS A CA 1
ATOM 1498 C C . LYS A 1 183 ? 3.995 9.335 -16.752 1.00 76.44 183 LYS A C 1
ATOM 1500 O O . LYS A 1 183 ? 3.423 10.178 -17.436 1.00 76.44 183 LYS A O 1
ATOM 1505 N N . HIS A 1 184 ? 3.379 8.254 -16.276 1.00 70.88 184 HIS A N 1
ATOM 1506 C CA . HIS A 1 184 ? 1.964 7.937 -16.518 1.00 70.88 184 HIS A CA 1
ATOM 1507 C C . HIS A 1 184 ? 1.137 7.842 -15.225 1.00 70.88 184 HIS A C 1
ATOM 1509 O O . HIS A 1 184 ? -0.008 7.386 -15.281 1.00 70.88 184 HIS A O 1
ATOM 1515 N N . SER A 1 185 ? 1.717 8.240 -14.089 1.00 60.66 185 SER A N 1
ATOM 1516 C CA . SER A 1 185 ? 1.051 8.398 -12.791 1.00 60.66 185 SER A CA 1
ATOM 1517 C C . SER A 1 185 ? 0.350 9.741 -12.650 1.00 60.66 185 SER A C 1
ATOM 1519 O O . SER A 1 185 ? 0.925 10.742 -13.136 1.00 60.66 185 SER A O 1
#

Foldseek 3Di:
DFKKKAKFDLPFPCRVVLQVVQAAAEFEDDLVDDPLRSSLVVCVVVVHHSVRTDPVRMDGPVVVVVCVVVVVDVDDPVSSIGMHMYHYDHDQDDPCLRVLLVLLCVQCVVPPDDPVCVLVSLVPDDLVSLVVSCVRCVVVLVVVCVVVVPDCVNLVDDPVCCVVPVSVSSSSSSSVVSNVSVNVD

Secondary structure (DSSP, 8-state):
-EEEEEEEPTT-TTHHHHHHHHTTEEEEPBTTB-HHHHHHHHHHHTT--GGG--GGGEEEHHHHHHHHHTT-S---GGGT-EEEEEEEEPP-SS-THHHHHHHHHHHHTTS---TTTHHHHHHT--HHHHHHHHHHHHHHHHHHHHHTT--SGGGT--HHHHTT-HHHHHHHHHHHHHHHHHH--

Radius of gyration: 22.7 Å; chains: 1; bounding box: 53×32×62 Å

Sequence (185 aa):
MQHYVVLINPECEEAQRISNNLAETVFPYRNNLSLIQEIAGYLLSQGFPSEAVSEEWLMPLDAFMRALNNEETGLSKSENFYAAHIAWAYSEHPRNIAGALEDICYLLKETQWDPGNVDMKIYDFTSADMEWLYSRHKSAIIQWQSDKGLTLDDLDFYLENVLDKSPHILWEVVYRWALQLVKHS